Protein AF-A0A1Q9E994-F1 (afdb_monomer_lite)

pLDDT: mean 93.02, std 10.41, range [38.91, 98.31]

Foldseek 3Di:
DVVVVVVVVVVVVVVVVVVVVVVVVVVVVVVVVVVVVVVVVVVVVVVVVVVVVVVVVVVVVVVVVVVVVVVVVVVVVVVVVVVVVVVVVVCVVCCVVVVVPDPPPPPLLQDDDFQFKKAFADDDVCRVRHRFIWTFHDADPVVQWTFTATPDNGDTDTHHPVGIATWFKKAFADDPPCHVRHRFMWIFHDADPVVRWTFTAGPPPRDTDTGAQLGIGTDFQDWKAFAPDPPCVRHRFIWGFHDADPVVQWTFIQTSVRDTDTGHSNGIGD

Radius of gyration: 50.15 Å; chains: 1; bounding box: 108×48×150 Å

Organism: Symbiodinium microadriaticum (NCBI:txid2951)

Sequence (270 aa):
MLLLLLLLLLLLLLLLLLLVLLLVVVMLVVVMLVVVVVVVVVLVLVLVLVLVLVLVVLVVLVVLVVLVVLVLVLVLVLVVVVVAAVVVVVVVVVGVVVGGAGVLVLVTPFTLPRGKMVTVHGLVEAVGHNGKKAQVQGYDAAKGRYDVKMRGDGPVICVRPENITQHCGMTIHGLTAQPQLNGLTADIVGFQQDTGNYAAVLRKGSAMIYISPRNCILDGGTCIRLRDLSNEDFNGKMARILEADLDAARYRVQCCDGAEISVKYENVVC

Structure (mmCIF, N/CA/C/O backbone):
data_AF-A0A1Q9E994-F1
#
_entry.id   AF-A0A1Q9E994-F1
#
loop_
_atom_site.group_PDB
_atom_site.id
_atom_site.type_symbol
_atom_site.label_atom_id
_atom_site.label_alt_id
_atom_site.label_comp_id
_atom_site.label_asym_id
_atom_site.label_entity_id
_atom_site.label_seq_id
_atom_site.pdbx_PDB_ins_code
_atom_site.Cartn_x
_atom_site.Cartn_y
_atom_site.Cartn_z
_atom_site.occupancy
_atom_site.B_iso_or_equiv
_atom_site.auth_seq_id
_atom_site.auth_comp_id
_atom_site.auth_asym_id
_atom_site.auth_atom_id
_atom_site.pdbx_PDB_model_num
ATOM 1 N N . MET A 1 1 ? 71.701 13.597 -99.423 1.00 88.38 1 MET A N 1
ATOM 2 C CA . MET A 1 1 ? 70.290 13.979 -99.169 1.00 88.38 1 MET A CA 1
ATOM 3 C C . MET A 1 1 ? 69.363 12.778 -98.980 1.00 88.38 1 MET A C 1
ATOM 5 O O . MET A 1 1 ? 68.663 12.757 -97.981 1.00 88.38 1 MET A O 1
ATOM 9 N N . LEU A 1 2 ? 69.376 11.766 -99.857 1.00 93.75 2 LEU A N 1
ATOM 10 C CA . LEU A 1 2 ? 68.454 10.616 -99.778 1.00 93.75 2 LEU A CA 1
ATOM 11 C C . LEU A 1 2 ? 68.557 9.803 -98.465 1.00 93.75 2 LEU A C 1
ATOM 13 O O . LEU A 1 2 ? 67.541 9.458 -97.876 1.00 93.75 2 LEU A O 1
ATOM 17 N N . LEU A 1 3 ? 69.778 9.582 -97.957 1.00 94.56 3 LEU A N 1
ATOM 18 C CA . LEU A 1 3 ? 70.023 8.900 -96.675 1.00 94.56 3 LEU A CA 1
ATOM 19 C C . LEU A 1 3 ? 69.419 9.652 -95.472 1.00 94.56 3 LEU A C 1
ATOM 21 O O . LEU A 1 3 ? 68.851 9.032 -94.581 1.00 94.56 3 LEU A O 1
ATOM 25 N N . LEU A 1 4 ? 69.515 10.988 -95.462 1.00 95.06 4 LEU A N 1
ATOM 26 C CA . LEU A 1 4 ? 68.956 11.830 -94.398 1.00 95.06 4 LEU A CA 1
ATOM 27 C C . LEU A 1 4 ? 67.422 11.764 -94.395 1.00 95.06 4 LEU A C 1
ATOM 29 O O . LEU A 1 4 ? 66.817 11.667 -93.333 1.00 95.06 4 LEU A O 1
ATOM 33 N N . LEU A 1 5 ? 66.803 11.773 -95.582 1.00 95.50 5 LEU A N 1
ATOM 34 C CA . LEU A 1 5 ? 65.354 11.624 -95.733 1.00 95.50 5 LEU A CA 1
ATOM 35 C C . LEU A 1 5 ? 64.878 10.247 -95.246 1.00 95.50 5 LEU A C 1
ATOM 37 O O . LEU A 1 5 ? 63.884 10.167 -94.530 1.00 95.50 5 LEU A O 1
ATOM 41 N N . LEU A 1 6 ? 65.605 9.177 -95.589 1.00 95.88 6 LEU A N 1
ATOM 42 C CA . LEU A 1 6 ? 65.312 7.820 -95.120 1.00 95.88 6 LEU A CA 1
ATOM 43 C C . LEU A 1 6 ? 65.425 7.709 -93.591 1.00 95.88 6 LEU A C 1
ATOM 45 O O . LEU A 1 6 ? 64.549 7.129 -92.956 1.00 95.88 6 LEU A O 1
ATOM 49 N N . LEU A 1 7 ? 66.472 8.294 -92.998 1.00 96.06 7 LEU A N 1
ATOM 50 C CA . LEU A 1 7 ? 66.657 8.332 -91.545 1.00 96.06 7 LEU A CA 1
ATOM 51 C C . LEU A 1 7 ? 65.522 9.101 -90.851 1.00 96.06 7 LEU A C 1
ATOM 53 O O . LEU A 1 7 ? 64.995 8.632 -89.845 1.00 96.06 7 LEU A O 1
ATOM 57 N N . LEU A 1 8 ? 65.121 10.254 -91.398 1.00 96.06 8 LEU A N 1
ATOM 58 C CA . LEU A 1 8 ? 64.004 11.050 -90.884 1.00 96.06 8 LEU A CA 1
ATOM 59 C C . LEU A 1 8 ? 62.678 10.279 -90.965 1.00 96.06 8 LEU A C 1
ATOM 61 O O . LEU A 1 8 ? 61.905 10.295 -90.010 1.00 96.06 8 LEU A O 1
ATOM 65 N N . LEU A 1 9 ? 62.428 9.579 -92.075 1.00 96.00 9 LEU A N 1
ATOM 66 C CA . LEU A 1 9 ? 61.244 8.735 -92.250 1.00 96.00 9 LEU A CA 1
ATOM 67 C C . LEU A 1 9 ? 61.230 7.568 -91.252 1.00 96.00 9 LEU A C 1
ATOM 69 O O . LEU A 1 9 ? 60.195 7.298 -90.649 1.00 96.00 9 LEU A O 1
ATOM 73 N N . LEU A 1 10 ? 62.372 6.902 -91.046 1.00 96.44 10 LEU A N 1
ATOM 74 C CA . LEU A 1 10 ? 62.515 5.831 -90.057 1.00 96.44 10 LEU A CA 1
ATOM 75 C C . LEU A 1 10 ? 62.273 6.352 -88.633 1.00 96.44 10 LEU A C 1
ATOM 77 O O . LEU A 1 10 ? 61.564 5.710 -87.862 1.00 96.44 10 LEU A O 1
ATOM 81 N N . LEU A 1 11 ? 62.821 7.524 -88.295 1.00 96.62 11 LEU A N 1
ATOM 82 C CA . LEU A 1 11 ? 62.597 8.183 -87.008 1.00 96.62 11 LEU A CA 1
ATOM 83 C C . LEU A 1 11 ? 61.118 8.544 -86.812 1.00 96.62 11 LEU A C 1
ATOM 85 O O . LEU A 1 11 ? 60.576 8.313 -85.734 1.00 96.62 11 LEU A O 1
ATOM 89 N N . LEU A 1 12 ? 60.454 9.069 -87.847 1.00 96.62 12 LEU A N 1
ATOM 90 C CA . LEU A 1 12 ? 59.022 9.377 -87.819 1.00 96.62 12 LEU A CA 1
ATOM 91 C C . LEU A 1 12 ? 58.179 8.109 -87.630 1.00 96.62 12 LEU A C 1
ATOM 93 O O . LEU A 1 12 ? 57.253 8.111 -86.823 1.00 96.62 12 LEU A O 1
ATOM 97 N N . LEU A 1 13 ? 58.511 7.022 -88.333 1.00 96.69 13 LEU A N 1
ATOM 98 C CA . LEU A 1 13 ? 57.844 5.727 -88.185 1.00 96.69 13 LEU A CA 1
ATOM 99 C C . LEU A 1 13 ? 58.042 5.156 -86.773 1.00 96.69 13 LEU A C 1
ATOM 101 O O . LEU A 1 13 ? 57.088 4.659 -86.180 1.00 96.69 13 LEU A O 1
ATOM 105 N N . LEU A 1 14 ? 59.253 5.259 -86.217 1.00 96.62 14 LEU A N 1
ATOM 106 C CA . LEU A 1 14 ? 59.556 4.844 -84.847 1.00 96.62 14 LEU A CA 1
ATOM 107 C C . LEU A 1 14 ? 58.776 5.679 -83.823 1.00 96.62 14 LEU A C 1
ATOM 109 O O . LEU A 1 14 ? 58.219 5.121 -82.881 1.00 96.62 14 LEU A O 1
ATOM 113 N N . LEU A 1 15 ? 58.703 7.000 -84.015 1.00 96.81 15 LEU A N 1
ATOM 114 C CA . LEU A 1 15 ? 57.919 7.899 -83.168 1.00 96.81 15 LEU A CA 1
ATOM 115 C C . LEU A 1 15 ? 56.425 7.558 -83.235 1.00 96.81 15 LEU A C 1
ATOM 117 O O . LEU A 1 15 ? 55.764 7.506 -82.200 1.00 96.81 15 LEU A O 1
ATOM 121 N N . LEU A 1 16 ? 55.902 7.284 -84.434 1.00 96.75 16 LEU A N 1
ATOM 122 C CA . LEU A 1 16 ? 54.519 6.853 -84.633 1.00 96.75 16 LEU A CA 1
ATOM 123 C C . LEU A 1 16 ? 54.254 5.510 -83.940 1.00 96.75 16 LEU A C 1
ATOM 125 O O . LEU A 1 16 ? 53.250 5.371 -83.248 1.00 96.75 16 LEU A O 1
ATOM 129 N N . LEU A 1 17 ? 55.163 4.540 -84.077 1.00 96.69 17 LEU A N 1
ATOM 130 C CA . LEU A 1 17 ? 55.075 3.245 -83.401 1.00 96.69 17 LEU A CA 1
ATOM 131 C C . LEU A 1 17 ? 55.076 3.409 -81.876 1.00 96.69 17 LEU A C 1
ATOM 133 O O . LEU A 1 17 ? 54.251 2.801 -81.197 1.00 96.69 17 LEU A O 1
ATOM 137 N N . LEU A 1 18 ? 55.966 4.249 -81.342 1.00 96.88 18 LEU A N 1
ATOM 138 C CA . LEU A 1 18 ? 56.034 4.559 -79.914 1.00 96.88 18 LEU A CA 1
ATOM 139 C C . LEU A 1 18 ? 54.743 5.227 -79.427 1.00 96.88 18 LEU A C 1
ATOM 141 O O . LEU A 1 18 ? 54.245 4.876 -78.361 1.00 96.88 18 LEU A O 1
ATOM 145 N N . LEU A 1 19 ? 54.182 6.153 -80.209 1.00 96.81 19 LEU A N 1
ATOM 146 C CA . LEU A 1 19 ? 52.912 6.808 -79.900 1.00 96.81 19 LEU A CA 1
ATOM 147 C C . LEU A 1 19 ? 51.757 5.799 -79.871 1.00 96.81 19 LEU A C 1
ATOM 149 O O . LEU A 1 19 ? 50.962 5.810 -78.935 1.00 96.81 19 LEU A O 1
ATOM 153 N N . VAL A 1 20 ? 51.679 4.903 -80.858 1.00 97.50 20 VAL A N 1
ATOM 154 C CA . VAL A 1 20 ? 50.673 3.830 -80.887 1.00 97.50 20 VAL A CA 1
ATOM 155 C C . VAL A 1 20 ? 50.841 2.902 -79.683 1.00 97.50 20 VAL A C 1
ATOM 157 O O . VAL A 1 20 ? 49.857 2.599 -79.013 1.00 97.50 20 VAL A O 1
ATOM 160 N N . LEU A 1 21 ? 52.072 2.500 -79.357 1.00 97.06 21 LEU A N 1
ATOM 161 C CA . LEU A 1 21 ? 52.359 1.671 -78.184 1.00 97.06 21 LEU A CA 1
ATOM 162 C C . LEU A 1 21 ? 51.934 2.372 -76.887 1.00 97.06 21 LEU A C 1
ATOM 164 O O . LEU A 1 21 ? 51.282 1.757 -76.046 1.00 97.06 21 LEU A O 1
ATOM 168 N N . LEU A 1 22 ? 52.250 3.662 -76.744 1.00 96.88 22 LEU A N 1
ATOM 169 C CA . LEU A 1 22 ? 51.837 4.476 -75.604 1.00 96.88 22 LEU A CA 1
ATOM 170 C C . LEU A 1 22 ? 50.310 4.527 -75.482 1.00 96.88 22 LEU A C 1
ATOM 172 O O . LEU A 1 22 ? 49.784 4.312 -74.394 1.00 96.88 22 LEU A O 1
ATOM 176 N N . LEU A 1 23 ? 49.593 4.761 -76.586 1.00 96.69 23 LEU A N 1
ATOM 177 C CA . LEU A 1 23 ? 48.127 4.770 -76.601 1.00 96.69 23 LEU A CA 1
ATOM 178 C C . LEU A 1 23 ? 47.545 3.413 -76.190 1.00 96.69 23 LEU A C 1
ATOM 180 O O . LEU A 1 23 ? 46.608 3.374 -75.395 1.00 96.69 23 LEU A O 1
ATOM 184 N N . VAL A 1 24 ? 48.115 2.305 -76.673 1.00 97.56 24 VAL A N 1
ATOM 185 C CA . VAL A 1 24 ? 47.703 0.950 -76.269 1.00 97.56 24 VAL A CA 1
ATOM 186 C C . VAL A 1 24 ? 47.920 0.740 -74.771 1.00 97.56 24 VAL A C 1
ATOM 188 O O . VAL A 1 24 ? 47.017 0.257 -74.090 1.00 97.56 24 VAL A O 1
ATOM 191 N N . VAL A 1 25 ? 49.074 1.144 -74.234 1.00 97.62 25 VAL A N 1
ATOM 192 C CA . VAL A 1 25 ? 49.361 1.048 -72.794 1.00 97.62 25 VAL A CA 1
ATOM 193 C C . VAL A 1 25 ? 48.370 1.884 -71.981 1.00 97.62 25 VAL A C 1
ATOM 195 O O . VAL A 1 25 ? 47.809 1.378 -71.012 1.00 97.62 25 VAL A O 1
ATOM 198 N N . VAL A 1 26 ? 48.094 3.126 -72.388 1.00 97.56 26 VAL A N 1
ATOM 199 C CA . VAL A 1 26 ? 47.109 3.991 -71.716 1.00 97.56 26 VAL A CA 1
ATOM 200 C C . VAL A 1 26 ? 45.716 3.358 -71.741 1.00 97.56 26 VAL A C 1
ATOM 202 O O . VAL A 1 26 ? 45.065 3.289 -70.701 1.00 97.56 26 VAL A O 1
ATOM 205 N N . MET A 1 27 ? 45.276 2.835 -72.888 1.00 97.69 27 MET A N 1
ATOM 206 C CA . MET A 1 27 ? 43.988 2.145 -73.008 1.00 97.69 27 MET A CA 1
ATOM 207 C C . MET A 1 27 ? 43.905 0.918 -72.094 1.00 97.69 27 MET A C 1
ATOM 209 O O . MET A 1 27 ? 42.897 0.737 -71.413 1.00 97.69 27 MET A O 1
ATOM 213 N N . LEU A 1 28 ? 44.965 0.106 -72.016 1.00 97.12 28 LEU A N 1
ATOM 214 C CA . LEU A 1 28 ? 45.025 -1.043 -71.108 1.00 97.12 28 LEU A CA 1
ATOM 215 C C . LEU A 1 28 ? 44.938 -0.617 -69.638 1.00 97.12 28 LEU A C 1
ATOM 217 O O . LEU A 1 28 ? 44.195 -1.228 -68.872 1.00 97.12 28 LEU A O 1
ATOM 221 N N . VAL A 1 29 ? 45.645 0.446 -69.245 1.00 97.62 29 VAL A N 1
ATOM 222 C CA . VAL A 1 29 ? 45.589 0.989 -67.877 1.00 97.62 29 VAL A CA 1
ATOM 223 C C . VAL A 1 29 ? 44.182 1.484 -67.542 1.00 97.62 29 VAL A C 1
ATOM 225 O O . VAL A 1 29 ? 43.673 1.180 -66.464 1.00 97.62 29 VAL A O 1
ATOM 228 N N . VAL A 1 30 ? 43.526 2.193 -68.465 1.00 97.81 30 VAL A N 1
ATOM 229 C CA . VAL A 1 30 ? 42.144 2.665 -68.280 1.00 97.81 30 VAL A CA 1
ATOM 230 C C . VAL A 1 30 ? 41.182 1.487 -68.128 1.00 97.81 30 VAL A C 1
ATOM 232 O O . VAL A 1 30 ? 40.375 1.484 -67.200 1.00 97.81 30 VAL A O 1
ATOM 235 N N . VAL A 1 31 ? 41.288 0.459 -68.976 1.00 97.75 31 VAL A N 1
ATOM 236 C CA . VAL A 1 31 ? 40.452 -0.749 -68.871 1.00 97.75 31 VAL A CA 1
ATOM 237 C C . VAL A 1 31 ? 40.675 -1.453 -67.531 1.00 97.75 31 VAL A C 1
ATOM 239 O O . VAL A 1 31 ? 39.704 -1.775 -66.849 1.00 97.75 31 VAL A O 1
ATOM 242 N N . MET A 1 32 ? 41.929 -1.637 -67.108 1.00 97.69 32 MET A N 1
ATOM 243 C CA . MET A 1 32 ? 42.255 -2.236 -65.809 1.00 97.69 32 MET A CA 1
ATOM 244 C C . MET A 1 32 ? 41.682 -1.424 -64.643 1.00 97.69 32 MET A C 1
ATOM 246 O O . MET A 1 32 ? 41.114 -2.006 -63.720 1.00 97.69 32 MET A O 1
ATOM 250 N N . LEU A 1 33 ? 41.768 -0.091 -64.695 1.00 97.00 33 LEU A N 1
ATOM 251 C CA . LEU A 1 33 ? 41.190 0.788 -63.678 1.00 97.00 33 LEU A CA 1
ATOM 252 C C . LEU A 1 33 ? 39.666 0.632 -63.607 1.00 97.00 33 LEU A C 1
ATOM 254 O O . LEU A 1 33 ? 39.121 0.483 -62.515 1.00 97.00 33 LEU A O 1
ATOM 258 N N . VAL A 1 34 ? 38.983 0.617 -64.755 1.00 97.62 34 VAL A N 1
ATOM 259 C CA . VAL A 1 34 ? 37.527 0.411 -64.822 1.00 97.62 34 VAL A CA 1
ATOM 260 C C . VAL A 1 34 ? 37.147 -0.945 -64.232 1.00 97.62 34 VAL A C 1
ATOM 262 O O . VAL A 1 34 ? 36.232 -1.008 -63.414 1.00 97.62 34 VAL A O 1
ATOM 265 N N . VAL A 1 35 ? 37.868 -2.015 -64.577 1.00 97.75 35 VAL A N 1
ATOM 266 C CA . VAL A 1 35 ? 37.628 -3.354 -64.014 1.00 97.75 35 VAL A CA 1
ATOM 267 C C . VAL A 1 35 ? 37.796 -3.344 -62.494 1.00 97.75 35 VAL A C 1
ATOM 269 O O . VAL A 1 35 ? 36.919 -3.842 -61.791 1.00 97.75 35 VAL A O 1
ATOM 272 N N . VAL A 1 36 ? 38.866 -2.738 -61.970 1.00 97.88 36 VAL A N 1
ATOM 273 C CA . VAL A 1 36 ? 39.087 -2.626 -60.518 1.00 97.88 36 VAL A CA 1
ATOM 274 C C . VAL A 1 36 ? 37.949 -1.859 -59.845 1.00 97.88 36 VAL A C 1
ATOM 276 O O . VAL A 1 36 ? 37.416 -2.330 -58.842 1.00 97.88 36 VAL A O 1
ATOM 279 N N . VAL A 1 37 ? 37.528 -0.720 -60.403 1.00 97.75 37 VAL A N 1
ATOM 280 C CA . VAL A 1 37 ? 36.412 0.069 -59.858 1.00 97.75 37 VAL A CA 1
ATOM 281 C C . VAL A 1 37 ? 35.120 -0.747 -59.849 1.00 97.75 37 VAL A C 1
ATOM 283 O O . VAL A 1 37 ? 34.438 -0.783 -58.827 1.00 97.75 37 VAL A O 1
ATOM 286 N N . VAL A 1 38 ? 34.801 -1.452 -60.938 1.00 97.75 38 VAL A N 1
ATOM 287 C CA . VAL A 1 38 ? 33.607 -2.309 -61.015 1.00 97.75 38 VAL A CA 1
ATOM 288 C C . VAL A 1 38 ? 33.663 -3.418 -59.964 1.00 97.75 38 VAL A C 1
ATOM 290 O O . VAL A 1 38 ? 32.681 -3.624 -59.254 1.00 97.75 38 VAL A O 1
ATOM 293 N N . VAL A 1 39 ? 34.805 -4.091 -59.804 1.00 97.75 39 VAL A N 1
ATOM 294 C CA . VAL A 1 39 ? 34.982 -5.139 -58.785 1.00 97.75 39 VAL A CA 1
ATOM 295 C C . VAL A 1 39 ? 34.793 -4.576 -57.377 1.00 97.75 39 VAL A C 1
ATOM 297 O O . VAL A 1 39 ? 34.072 -5.174 -56.579 1.00 97.75 39 VAL A O 1
ATOM 300 N N . VAL A 1 40 ? 35.378 -3.415 -57.070 1.00 97.81 40 VAL A N 1
ATOM 301 C CA . VAL A 1 40 ? 35.210 -2.756 -55.764 1.00 97.81 40 VAL A CA 1
ATOM 302 C C . VAL A 1 40 ? 33.745 -2.394 -55.520 1.00 97.81 40 VAL A C 1
ATOM 304 O O . VAL A 1 40 ? 33.225 -2.680 -54.444 1.00 97.81 40 VAL A O 1
ATOM 307 N N . VAL A 1 41 ? 33.053 -1.823 -56.510 1.00 97.75 41 VAL A N 1
ATOM 308 C CA . VAL A 1 41 ? 31.626 -1.479 -56.394 1.00 97.75 41 VAL A CA 1
ATOM 309 C C . VAL A 1 41 ? 30.782 -2.728 -56.141 1.00 97.75 41 VAL A C 1
ATOM 311 O O . VAL A 1 41 ? 29.951 -2.723 -55.236 1.00 97.75 41 VAL A O 1
ATOM 314 N N . VAL A 1 42 ? 31.018 -3.816 -56.880 1.00 97.81 42 VAL A N 1
ATOM 315 C CA . VAL A 1 42 ? 30.310 -5.089 -56.676 1.00 97.81 42 VAL A CA 1
ATOM 316 C C . VAL A 1 42 ? 30.574 -5.647 -55.277 1.00 97.81 42 VAL A C 1
ATOM 318 O O . VAL A 1 42 ? 29.628 -6.043 -54.600 1.00 97.81 42 VAL A O 1
ATOM 321 N N . LEU A 1 43 ? 31.823 -5.630 -54.802 1.00 97.19 43 LEU A N 1
ATOM 322 C CA . LEU A 1 43 ? 32.167 -6.081 -53.449 1.00 97.19 43 LEU A CA 1
ATOM 323 C C . LEU A 1 43 ? 31.465 -5.252 -52.369 1.00 97.19 43 LEU A C 1
ATOM 325 O O . LEU A 1 43 ? 30.924 -5.823 -51.422 1.00 97.19 43 LEU A O 1
ATOM 329 N N . VAL A 1 44 ? 31.427 -3.926 -52.521 1.00 97.88 44 VAL A N 1
ATOM 330 C CA . VAL A 1 44 ? 30.715 -3.035 -51.594 1.00 97.88 44 VAL A CA 1
ATOM 331 C C . VAL A 1 44 ? 29.216 -3.333 -51.605 1.00 97.88 44 VAL A C 1
ATOM 333 O O . VAL A 1 44 ? 28.618 -3.448 -50.539 1.00 97.88 44 VAL A O 1
ATOM 336 N N . LEU A 1 45 ? 28.608 -3.522 -52.779 1.00 97.25 45 LEU A N 1
ATOM 337 C CA . LEU A 1 45 ? 27.189 -3.874 -52.890 1.00 97.25 45 LEU A CA 1
ATOM 338 C C . LEU A 1 45 ? 26.875 -5.219 -52.225 1.00 97.25 45 LEU A C 1
ATOM 340 O O . LEU A 1 45 ? 25.896 -5.317 -51.487 1.00 97.25 45 LEU A O 1
ATOM 344 N N . VAL A 1 46 ? 27.715 -6.236 -52.436 1.00 97.94 46 VAL A N 1
ATOM 345 C CA . VAL A 1 46 ? 27.570 -7.547 -51.783 1.00 97.94 46 VAL A CA 1
ATOM 346 C C . VAL A 1 46 ? 27.712 -7.412 -50.268 1.00 97.94 46 VAL A C 1
ATOM 348 O O . VAL A 1 46 ? 26.896 -7.964 -49.533 1.00 97.94 46 VAL A O 1
ATOM 351 N N . LEU A 1 47 ? 28.692 -6.644 -49.785 1.00 97.12 47 LEU A N 1
ATOM 352 C CA . LEU A 1 47 ? 28.885 -6.407 -48.354 1.00 97.12 47 LEU A CA 1
ATOM 353 C C . LEU A 1 47 ? 27.668 -5.714 -47.727 1.00 97.12 47 LEU A C 1
ATOM 355 O O . LEU A 1 47 ? 27.192 -6.146 -46.679 1.00 97.12 47 LEU A O 1
ATOM 359 N N . VAL A 1 48 ? 27.143 -4.673 -48.380 1.00 97.75 48 VAL A N 1
ATOM 360 C CA . VAL A 1 48 ? 25.935 -3.965 -47.934 1.00 97.75 48 VAL A CA 1
ATOM 361 C C . VAL A 1 48 ? 24.734 -4.910 -47.922 1.00 97.75 48 VAL A C 1
ATOM 363 O O . VAL A 1 48 ? 23.992 -4.925 -46.944 1.00 97.75 48 VAL A O 1
ATOM 366 N N . LEU A 1 49 ? 24.565 -5.743 -48.953 1.00 97.31 49 LEU A N 1
ATOM 367 C CA . LEU A 1 49 ? 23.480 -6.723 -49.014 1.00 97.31 49 LEU A CA 1
ATOM 368 C C . LEU A 1 49 ? 23.563 -7.739 -47.867 1.00 97.31 49 LEU A C 1
ATOM 370 O O . LEU A 1 49 ? 22.554 -8.007 -47.214 1.00 97.31 49 LEU A O 1
ATOM 374 N N . VAL A 1 50 ? 24.756 -8.275 -47.591 1.00 98.00 50 VAL A N 1
ATOM 375 C CA . VAL A 1 50 ? 24.980 -9.200 -46.470 1.00 98.00 50 VAL A CA 1
ATOM 376 C C . VAL A 1 50 ? 24.696 -8.508 -45.138 1.00 98.00 50 VAL A C 1
ATOM 378 O O . VAL A 1 50 ? 24.017 -9.085 -44.293 1.00 98.00 50 VAL A O 1
ATOM 381 N N . LEU A 1 51 ? 25.149 -7.265 -44.954 1.00 96.75 51 LEU A N 1
ATOM 382 C CA . LEU A 1 51 ? 24.887 -6.497 -43.736 1.00 96.75 51 LEU A CA 1
ATOM 383 C C . LEU A 1 51 ? 23.383 -6.273 -43.517 1.00 96.75 51 LEU A C 1
ATOM 385 O O . LEU A 1 51 ? 22.888 -6.475 -42.408 1.00 96.75 51 LEU A O 1
ATOM 389 N N . VAL A 1 52 ? 22.652 -5.903 -44.572 1.00 97.75 52 VAL A N 1
ATOM 390 C CA . VAL A 1 52 ? 21.191 -5.740 -44.528 1.00 97.75 52 VAL A CA 1
ATOM 391 C C . VAL A 1 52 ? 20.514 -7.065 -44.184 1.00 97.75 52 VAL A C 1
ATOM 393 O O . VAL A 1 52 ? 19.640 -7.089 -43.320 1.00 97.75 52 VAL A O 1
ATOM 396 N N . LEU A 1 53 ? 20.936 -8.176 -44.793 1.00 97.31 53 LEU A N 1
ATOM 397 C CA . LEU A 1 53 ? 20.389 -9.499 -44.494 1.00 97.31 53 LEU A CA 1
ATOM 398 C C . LEU A 1 53 ? 20.613 -9.885 -43.024 1.00 97.31 53 LEU A C 1
ATOM 400 O O . LEU A 1 53 ? 19.676 -10.322 -42.357 1.00 97.31 53 LEU A O 1
ATOM 404 N N . VAL A 1 54 ? 21.826 -9.681 -42.503 1.00 97.81 54 VAL A N 1
ATOM 405 C CA . VAL A 1 54 ? 22.161 -9.938 -41.093 1.00 97.81 54 VAL A CA 1
ATOM 406 C C . VAL A 1 54 ? 21.299 -9.082 -40.165 1.00 97.81 54 VAL A C 1
ATOM 408 O O . VAL A 1 54 ? 20.763 -9.597 -39.184 1.00 97.81 54 VAL A O 1
ATOM 411 N N . LEU A 1 55 ? 21.111 -7.800 -40.490 1.00 97.38 55 LEU A N 1
ATOM 412 C CA . LEU A 1 55 ? 20.262 -6.901 -39.710 1.00 97.38 55 LEU A CA 1
ATOM 413 C C . LEU A 1 55 ? 18.802 -7.372 -39.697 1.00 97.38 55 LEU A C 1
ATOM 415 O O . LEU A 1 55 ? 18.186 -7.410 -38.634 1.00 97.38 55 LEU A O 1
ATOM 419 N N . VAL A 1 56 ? 18.259 -7.778 -40.847 1.00 97.81 56 VAL A N 1
ATOM 420 C CA . VAL A 1 56 ? 16.891 -8.313 -40.947 1.00 97.81 56 VAL A CA 1
ATOM 421 C C . VAL A 1 56 ? 16.739 -9.576 -40.098 1.00 97.81 56 VAL A C 1
ATOM 423 O O . VAL A 1 56 ? 15.788 -9.675 -39.324 1.00 97.81 56 VAL A O 1
ATOM 426 N N . VAL A 1 57 ? 17.689 -10.513 -40.179 1.00 97.75 57 VAL A N 1
ATOM 427 C CA . VAL A 1 57 ? 17.676 -11.739 -39.362 1.00 97.75 57 VAL A CA 1
ATOM 428 C C . VAL A 1 57 ? 17.725 -11.410 -37.868 1.00 97.75 57 VAL A C 1
ATOM 430 O O . VAL A 1 57 ? 16.963 -11.988 -37.092 1.00 97.75 57 VAL A O 1
ATOM 433 N N . LEU A 1 58 ? 18.565 -10.455 -37.458 1.00 97.25 58 LEU A N 1
ATOM 434 C CA . LEU A 1 58 ? 18.658 -10.019 -36.065 1.00 97.25 58 LEU A CA 1
ATOM 435 C C . LEU A 1 58 ? 17.338 -9.410 -35.571 1.00 97.25 58 LEU A C 1
ATOM 437 O O . LEU A 1 58 ? 16.875 -9.754 -34.486 1.00 97.25 58 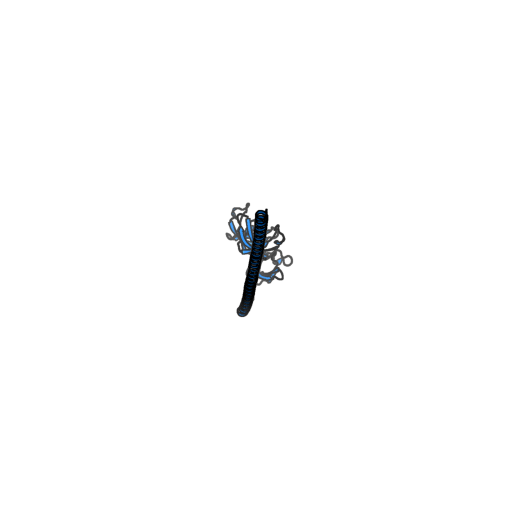LEU A O 1
ATOM 441 N N . VAL A 1 59 ? 16.709 -8.544 -36.371 1.00 97.56 59 VAL A N 1
ATOM 442 C CA . VAL A 1 59 ? 15.411 -7.939 -36.034 1.00 97.56 59 VAL A CA 1
ATOM 443 C C . VAL A 1 59 ? 14.336 -9.016 -35.881 1.00 97.56 59 VAL A C 1
ATOM 445 O O . VAL A 1 59 ? 13.604 -9.005 -34.893 1.00 97.56 59 VAL A O 1
ATOM 448 N N . VAL A 1 60 ? 14.273 -9.984 -36.801 1.00 97.50 60 VAL A N 1
ATOM 449 C CA . VAL A 1 60 ? 13.328 -11.111 -36.716 1.00 97.50 60 VAL A CA 1
ATOM 450 C C . VAL A 1 60 ? 13.559 -11.934 -35.445 1.00 97.50 60 VAL A C 1
ATOM 452 O O . VAL A 1 60 ? 12.594 -12.265 -34.754 1.00 97.50 60 VAL A O 1
ATOM 455 N N . LEU A 1 61 ? 14.817 -12.217 -35.093 1.00 97.38 61 LEU A N 1
ATOM 456 C CA . LEU A 1 61 ? 15.165 -12.935 -33.863 1.00 97.38 61 LEU A CA 1
ATOM 457 C C . LEU A 1 61 ? 14.690 -12.174 -32.616 1.00 97.38 61 LEU A C 1
ATOM 459 O O . LEU A 1 61 ? 14.068 -12.765 -31.735 1.00 97.38 61 LEU A O 1
ATOM 463 N N . VAL A 1 62 ? 14.945 -10.864 -32.548 1.00 97.62 62 VAL A N 1
ATOM 464 C CA . VAL A 1 62 ? 14.518 -10.021 -31.421 1.00 97.62 62 VAL A CA 1
ATOM 465 C C . VAL A 1 62 ? 12.994 -10.014 -31.295 1.00 97.62 62 VAL A C 1
ATOM 467 O O . VAL A 1 62 ? 12.477 -10.214 -30.197 1.00 97.62 62 VAL A O 1
ATOM 470 N N . VAL A 1 63 ? 12.268 -9.854 -32.405 1.00 97.31 63 VAL A N 1
ATOM 471 C CA . VAL A 1 63 ? 10.795 -9.898 -32.413 1.00 97.31 63 VAL A CA 1
ATOM 472 C C . VAL A 1 63 ? 10.281 -11.250 -31.912 1.00 97.31 63 VAL A C 1
ATOM 474 O O . VAL A 1 63 ? 9.357 -11.285 -31.098 1.00 97.31 63 VAL A O 1
ATOM 477 N N . LEU A 1 64 ? 10.900 -12.356 -32.334 1.00 97.06 64 LEU A N 1
ATOM 478 C CA . LEU A 1 64 ? 10.532 -13.697 -31.879 1.00 97.06 64 LEU A CA 1
ATOM 479 C C . LEU A 1 64 ? 10.746 -13.860 -30.367 1.00 97.06 64 LEU A C 1
ATOM 481 O O . LEU A 1 64 ? 9.861 -14.360 -29.675 1.00 97.06 64 LEU A O 1
ATOM 485 N N . VAL A 1 65 ? 11.887 -13.403 -29.840 1.00 97.62 65 VAL A N 1
ATOM 486 C CA . VAL A 1 65 ? 12.183 -13.449 -28.398 1.00 97.62 65 VAL A CA 1
ATOM 487 C C . VAL A 1 65 ? 11.161 -12.629 -27.608 1.00 97.62 65 VAL A C 1
ATOM 489 O O . VAL A 1 65 ? 10.621 -13.122 -26.618 1.00 97.62 65 VAL A O 1
ATOM 492 N N . VAL A 1 66 ? 10.843 -11.412 -28.061 1.00 97.44 66 VAL A N 1
ATOM 493 C CA . VAL A 1 66 ? 9.834 -10.554 -27.418 1.00 97.44 66 VAL A CA 1
ATOM 494 C C . VAL A 1 66 ? 8.463 -11.232 -27.401 1.00 97.44 66 VAL A C 1
ATOM 496 O O . VAL A 1 66 ? 7.795 -11.226 -26.366 1.00 97.44 66 VAL A O 1
ATOM 499 N N . LEU A 1 67 ? 8.057 -11.866 -28.506 1.00 96.69 67 LEU A N 1
ATOM 500 C CA . LEU A 1 67 ? 6.788 -12.590 -28.588 1.00 96.69 67 LEU A CA 1
ATOM 501 C C . LEU A 1 67 ? 6.740 -13.765 -27.600 1.00 96.69 67 LEU A C 1
ATOM 503 O O . LEU A 1 67 ? 5.744 -13.931 -26.898 1.00 96.69 67 LEU A O 1
ATOM 507 N N . VAL A 1 68 ? 7.818 -14.549 -27.503 1.00 97.94 68 VAL A N 1
ATOM 508 C CA . VAL A 1 68 ? 7.916 -15.667 -26.548 1.00 97.94 68 VAL A CA 1
ATOM 509 C C . VAL A 1 68 ? 7.806 -15.168 -25.106 1.00 97.94 68 VAL A C 1
ATOM 511 O O . VAL A 1 68 ? 7.039 -15.730 -24.323 1.00 97.94 68 VAL A O 1
ATOM 514 N N . VAL A 1 69 ? 8.515 -14.091 -24.755 1.00 97.75 69 VAL A N 1
ATOM 515 C CA . VAL A 1 69 ? 8.439 -13.488 -23.414 1.00 97.75 69 VAL A CA 1
ATOM 516 C C . VAL A 1 69 ? 7.020 -13.003 -23.111 1.00 97.75 69 VAL A C 1
ATOM 518 O O . VAL A 1 69 ? 6.505 -13.275 -22.028 1.00 97.75 69 VAL A O 1
ATOM 521 N N . LEU A 1 70 ? 6.357 -12.344 -24.065 1.00 97.00 70 LEU A N 1
ATOM 522 C CA . LEU A 1 70 ? 4.982 -11.872 -23.898 1.00 97.00 70 LEU A CA 1
ATOM 523 C C . LEU A 1 70 ? 4.010 -13.030 -23.625 1.00 97.00 70 LEU A C 1
ATOM 525 O O . LEU A 1 70 ? 3.186 -12.940 -22.713 1.00 97.00 70 LEU A O 1
ATOM 529 N N . VAL A 1 71 ? 4.130 -14.130 -24.375 1.00 97.94 71 VAL A N 1
ATOM 530 C CA . VAL A 1 71 ? 3.313 -15.336 -24.170 1.00 97.94 71 VAL A CA 1
ATOM 531 C C . VAL A 1 71 ? 3.566 -15.938 -22.786 1.00 97.94 71 VAL A C 1
ATOM 533 O O . VAL A 1 71 ? 2.610 -16.272 -22.089 1.00 97.94 71 VAL A O 1
ATOM 536 N N . LEU A 1 72 ? 4.825 -16.028 -22.345 1.00 97.44 72 LEU A N 1
ATOM 537 C CA . LEU A 1 72 ? 5.164 -16.535 -21.010 1.00 97.44 72 LEU A CA 1
ATOM 538 C C . LEU A 1 72 ? 4.567 -15.674 -19.890 1.00 97.44 72 LEU A C 1
ATOM 540 O O . LEU A 1 72 ? 4.005 -16.216 -18.938 1.00 97.44 72 LEU A O 1
ATOM 544 N N . VAL A 1 73 ? 4.638 -14.346 -20.014 1.00 97.81 73 VAL A N 1
ATOM 545 C CA . VAL A 1 73 ? 4.030 -13.417 -19.048 1.00 97.81 73 VAL A CA 1
ATOM 546 C C . VAL A 1 73 ? 2.512 -13.593 -19.010 1.00 97.81 73 VAL A C 1
ATOM 548 O O . VAL A 1 73 ? 1.937 -13.672 -17.926 1.00 97.81 73 VAL A O 1
ATOM 551 N N . LEU A 1 74 ? 1.859 -13.715 -20.169 1.00 97.25 74 LEU A N 1
ATOM 552 C CA . LEU A 1 74 ? 0.414 -13.933 -20.243 1.00 97.25 74 LEU A CA 1
ATOM 553 C C . LEU A 1 74 ? -0.003 -15.246 -19.562 1.00 97.25 74 LEU A C 1
ATOM 555 O O . LEU A 1 74 ? -0.959 -15.259 -18.786 1.00 97.25 74 LEU A O 1
ATOM 559 N N . VAL A 1 75 ? 0.733 -16.334 -19.811 1.00 98.06 75 VAL A N 1
ATOM 560 C CA . VAL A 1 75 ? 0.499 -17.634 -19.162 1.00 98.06 75 VAL A CA 1
ATOM 561 C C . VAL A 1 75 ? 0.683 -17.525 -17.649 1.00 98.06 75 VAL A C 1
ATOM 563 O O . VAL A 1 75 ? -0.157 -18.021 -16.900 1.00 98.06 75 VAL A O 1
ATOM 566 N N . LEU A 1 76 ? 1.730 -16.839 -17.184 1.00 97.62 76 LEU A N 1
ATOM 567 C CA . LEU A 1 76 ? 1.970 -16.630 -15.755 1.00 97.62 76 LEU A CA 1
ATOM 568 C C . LEU A 1 76 ? 0.813 -15.872 -15.090 1.00 97.62 76 LEU A C 1
ATOM 570 O O . LEU A 1 76 ? 0.320 -16.301 -14.048 1.00 97.62 76 LEU A O 1
ATOM 574 N N . VAL A 1 77 ? 0.351 -14.778 -15.703 1.00 97.62 77 VAL A N 1
ATOM 575 C CA . VAL A 1 77 ? -0.793 -13.998 -15.204 1.00 97.62 77 VAL A CA 1
ATOM 576 C C . VAL A 1 77 ? -2.048 -14.867 -15.135 1.00 97.62 77 VAL A C 1
ATOM 578 O O . VAL A 1 77 ? -2.734 -14.863 -14.113 1.00 97.62 77 VAL A O 1
ATOM 581 N N . LEU A 1 78 ? -2.321 -15.659 -16.176 1.00 97.50 78 LEU A N 1
ATOM 582 C CA . LEU A 1 78 ? -3.460 -16.575 -16.196 1.00 97.50 78 LEU A CA 1
ATOM 583 C C . LEU A 1 78 ? -3.387 -17.593 -15.048 1.00 97.50 78 LEU A C 1
ATOM 585 O O . LEU A 1 78 ? -4.379 -17.795 -14.350 1.00 97.50 78 LEU A O 1
ATOM 589 N N . VAL A 1 79 ? -2.216 -18.193 -14.810 1.00 97.94 79 VAL A N 1
ATOM 590 C CA . VAL A 1 79 ? -2.003 -19.140 -13.703 1.00 97.94 79 VAL A CA 1
ATOM 591 C C . VAL A 1 79 ? -2.267 -18.474 -12.354 1.00 97.94 79 VAL A C 1
ATOM 593 O O . VAL A 1 79 ? -2.987 -19.040 -11.535 1.00 97.94 79 VAL A O 1
ATOM 596 N N . VAL A 1 80 ? -1.751 -17.262 -12.126 1.00 97.56 80 VAL A N 1
ATOM 597 C CA . VAL A 1 80 ? -1.977 -16.520 -10.874 1.00 97.56 80 VAL A CA 1
ATOM 598 C C . VAL A 1 80 ? -3.466 -16.242 -10.654 1.00 97.56 80 VAL A C 1
ATOM 600 O O . VAL A 1 80 ? -3.967 -16.458 -9.551 1.00 97.56 80 VAL A O 1
ATOM 603 N N . VAL A 1 81 ? -4.190 -15.823 -11.696 1.00 97.56 81 VAL A N 1
ATOM 604 C CA . VAL A 1 81 ? -5.639 -15.569 -11.620 1.00 97.56 81 VAL A CA 1
ATOM 605 C C . VAL A 1 81 ? -6.410 -16.849 -11.299 1.00 97.56 81 VAL A C 1
ATOM 607 O O . VAL A 1 81 ? -7.278 -16.835 -10.426 1.00 97.56 81 VAL A O 1
ATOM 610 N N . VAL A 1 82 ? -6.078 -17.966 -11.953 1.00 97.81 82 VAL A N 1
ATOM 611 C CA . VAL A 1 82 ? -6.717 -19.265 -11.694 1.00 97.81 82 VAL A CA 1
ATOM 612 C C . VAL A 1 82 ? -6.445 -19.729 -10.263 1.00 97.81 82 VAL A C 1
ATOM 614 O O . VAL A 1 82 ? -7.378 -20.123 -9.567 1.00 97.81 82 VAL A O 1
ATOM 617 N N . VAL A 1 83 ? -5.200 -19.637 -9.788 1.00 97.56 83 VAL A N 1
ATOM 618 C CA . VAL A 1 83 ? -4.841 -20.002 -8.408 1.00 97.56 83 VAL A CA 1
ATOM 619 C C . VAL A 1 83 ? -5.587 -19.127 -7.403 1.00 97.56 83 VAL A C 1
ATOM 621 O O . VAL A 1 83 ? -6.169 -19.656 -6.459 1.00 97.56 83 VAL A O 1
ATOM 624 N N . ALA A 1 84 ? -5.638 -17.811 -7.619 1.00 95.31 84 ALA A N 1
ATOM 625 C CA . ALA A 1 84 ? -6.386 -16.900 -6.758 1.00 95.31 84 ALA A CA 1
ATOM 626 C C . ALA A 1 84 ? -7.881 -17.258 -6.714 1.00 95.31 84 ALA A C 1
ATOM 628 O O . ALA A 1 84 ? -8.463 -17.330 -5.631 1.00 95.31 84 ALA A O 1
ATOM 629 N N . ALA A 1 85 ? -8.491 -17.555 -7.866 1.00 96.00 85 ALA A N 1
ATOM 630 C CA . ALA A 1 85 ? -9.883 -17.988 -7.940 1.00 96.00 85 ALA A CA 1
ATOM 631 C C . ALA A 1 85 ? -10.119 -19.300 -7.171 1.00 96.00 85 ALA A C 1
ATOM 633 O O . ALA A 1 85 ? -11.074 -19.396 -6.400 1.00 96.00 85 ALA A O 1
ATOM 634 N N . VAL A 1 86 ? -9.225 -20.285 -7.315 1.00 97.00 86 VAL A N 1
ATOM 635 C CA . VAL A 1 86 ? -9.293 -21.552 -6.568 1.00 97.00 86 VAL A CA 1
ATOM 636 C C . VAL A 1 86 ? -9.186 -21.307 -5.062 1.00 97.00 86 VAL A C 1
ATOM 638 O O . VAL A 1 86 ? -9.984 -21.858 -4.308 1.00 97.00 86 VAL A O 1
ATOM 641 N N . VAL A 1 87 ? -8.264 -20.452 -4.612 1.00 96.00 87 VAL A N 1
ATOM 642 C CA . VAL A 1 87 ? -8.117 -20.107 -3.187 1.00 96.00 87 VAL A CA 1
ATOM 643 C C . VAL A 1 87 ? -9.398 -19.481 -2.641 1.00 96.00 87 VAL A C 1
ATOM 645 O O . VAL A 1 87 ? -9.862 -19.889 -1.578 1.00 96.00 87 VAL A O 1
ATOM 648 N N . VAL A 1 88 ? -10.012 -18.545 -3.371 1.00 94.62 88 VAL A N 1
ATOM 649 C CA . VAL A 1 88 ? -11.286 -17.932 -2.963 1.00 94.62 88 VAL A CA 1
ATOM 650 C C . VAL A 1 88 ? -12.381 -18.990 -2.833 1.00 94.62 88 VAL A C 1
ATOM 652 O O . VAL A 1 88 ? -13.066 -19.030 -1.812 1.00 94.62 88 VAL A O 1
ATOM 655 N N . VAL A 1 89 ? -12.517 -19.884 -3.817 1.00 93.94 89 VAL A N 1
ATOM 656 C CA . VAL A 1 89 ? -13.506 -20.973 -3.768 1.00 93.94 89 VAL A CA 1
ATOM 657 C C . VAL A 1 89 ? -13.257 -21.882 -2.564 1.00 93.94 89 VAL A C 1
ATOM 659 O O . VAL A 1 89 ? -14.198 -22.194 -1.839 1.00 93.94 89 VAL A O 1
ATOM 662 N N . VAL A 1 90 ? -12.005 -22.262 -2.300 1.00 92.69 90 VAL A N 1
ATOM 663 C CA . VAL A 1 90 ? -11.645 -23.096 -1.143 1.00 92.69 90 VAL A CA 1
ATOM 664 C C . VAL A 1 90 ? -11.994 -22.395 0.170 1.00 92.69 90 VAL A C 1
ATOM 666 O O . VAL A 1 90 ? -12.616 -23.012 1.030 1.00 92.69 90 VAL A O 1
ATOM 669 N N . VAL A 1 91 ? -11.665 -21.109 0.324 1.00 90.19 91 VAL A N 1
ATOM 670 C CA . VAL A 1 91 ? -11.991 -20.337 1.536 1.00 90.19 91 VAL A CA 1
ATOM 671 C C . VAL A 1 91 ? -13.503 -20.248 1.744 1.00 90.19 91 VAL A C 1
ATOM 673 O O . VAL A 1 91 ? -13.972 -20.435 2.866 1.00 90.19 91 VAL A O 1
ATOM 676 N N . VAL A 1 92 ? -14.276 -20.022 0.679 1.00 87.38 92 VAL A N 1
ATOM 677 C CA . VAL A 1 92 ? -15.745 -19.971 0.751 1.00 87.38 92 VAL A CA 1
ATOM 678 C C . VAL A 1 92 ? -16.320 -21.334 1.134 1.00 87.38 92 VAL A C 1
ATOM 680 O O . VAL A 1 92 ? -17.136 -21.412 2.049 1.00 87.38 92 VAL A O 1
ATOM 683 N N . VAL A 1 93 ? -15.877 -22.417 0.492 1.00 86.31 93 VAL A N 1
ATOM 684 C CA . VAL A 1 93 ? -16.369 -23.774 0.782 1.00 86.31 93 VAL A CA 1
ATOM 685 C C . VAL A 1 93 ? -16.012 -24.192 2.208 1.00 86.31 93 VAL A C 1
ATOM 687 O O . VAL A 1 93 ? -16.881 -24.669 2.934 1.00 86.31 93 VAL A O 1
ATOM 690 N N . VAL A 1 94 ? -14.772 -23.966 2.649 1.00 84.88 94 VAL A N 1
ATOM 691 C CA . VAL A 1 94 ? -14.346 -24.266 4.025 1.00 84.88 94 VAL A CA 1
ATOM 692 C C . VAL A 1 94 ? -15.118 -23.409 5.029 1.00 84.88 94 VAL A C 1
ATOM 694 O O . VAL A 1 94 ? -15.593 -23.938 6.032 1.00 84.88 94 VAL A O 1
ATOM 697 N N . GLY A 1 95 ? -15.316 -22.120 4.743 1.00 75.31 95 GLY A N 1
ATOM 698 C CA . GLY A 1 95 ? -16.119 -21.226 5.577 1.00 75.31 95 GLY A CA 1
ATOM 699 C C . GLY A 1 95 ? -17.568 -21.694 5.732 1.00 75.31 95 GLY A C 1
ATOM 700 O O . GLY A 1 95 ? -18.107 -21.645 6.834 1.00 75.31 95 GLY A O 1
ATOM 701 N N . VAL A 1 96 ? -18.186 -22.213 4.667 1.00 78.19 96 VAL A N 1
ATOM 702 C CA . VAL A 1 96 ? -19.557 -22.751 4.706 1.00 78.19 96 VAL A CA 1
ATOM 703 C C . VAL A 1 96 ? -19.625 -24.093 5.443 1.00 78.19 96 VAL A C 1
ATOM 705 O O . VAL A 1 96 ? -20.530 -24.296 6.248 1.00 78.19 96 VAL A O 1
ATOM 708 N N . VAL A 1 97 ? -18.672 -25.001 5.208 1.00 74.38 97 VAL A N 1
ATOM 709 C CA . VAL A 1 97 ? -18.674 -26.350 5.809 1.00 74.38 97 VAL A CA 1
ATOM 710 C C . VAL A 1 97 ? -18.340 -26.309 7.302 1.00 74.38 97 VAL A C 1
ATOM 712 O O . VAL A 1 97 ? -18.955 -27.026 8.088 1.00 74.38 97 VAL A O 1
ATOM 715 N N . VAL A 1 98 ? -17.403 -25.453 7.714 1.00 70.62 98 VAL A N 1
ATOM 716 C CA . VAL A 1 98 ? -17.042 -25.272 9.132 1.00 70.62 98 VAL A CA 1
ATOM 717 C C . VAL A 1 98 ? -18.030 -24.332 9.844 1.00 70.62 98 VAL A C 1
ATOM 719 O O . VAL A 1 98 ? -18.204 -24.419 11.056 1.00 70.62 98 VAL A O 1
ATOM 722 N N . GLY A 1 99 ? -18.729 -23.471 9.097 1.00 51.53 99 GLY A N 1
ATOM 723 C CA . GLY A 1 99 ? -19.679 -22.470 9.596 1.00 51.53 99 GLY A CA 1
ATOM 724 C C . GLY A 1 99 ? -21.122 -22.945 9.793 1.00 51.53 99 GLY A C 1
ATOM 725 O O . GLY A 1 99 ? -22.020 -22.111 9.924 1.00 51.53 99 GLY A O 1
ATOM 726 N N . GLY A 1 100 ? -21.380 -24.255 9.841 1.00 43.09 100 GLY A N 1
ATOM 727 C CA . GLY A 1 100 ? -22.668 -24.776 10.297 1.00 43.09 100 GLY A CA 1
ATOM 728 C C . GLY A 1 100 ? -22.962 -24.328 11.737 1.00 43.09 100 GLY A C 1
ATOM 729 O O . GLY A 1 100 ? -22.361 -24.834 12.676 1.00 43.09 100 GLY A O 1
ATOM 730 N N . ALA A 1 101 ? -23.912 -23.398 11.892 1.00 42.12 101 ALA A N 1
ATOM 731 C CA . ALA A 1 101 ? -24.537 -22.926 13.141 1.00 42.12 101 ALA A CA 1
ATOM 732 C C . ALA A 1 101 ? -23.822 -21.855 14.000 1.00 42.12 101 ALA A C 1
ATOM 734 O O . ALA A 1 101 ? -24.263 -21.591 15.119 1.00 42.12 101 ALA A O 1
ATOM 735 N N . GLY A 1 102 ? -22.812 -21.150 13.489 1.00 39.44 102 GLY A N 1
ATOM 736 C CA . GLY A 1 102 ? -22.198 -20.027 14.206 1.00 39.44 102 GLY A CA 1
ATOM 737 C C . GLY A 1 102 ? -22.246 -18.741 13.399 1.00 39.44 102 GLY A C 1
ATOM 738 O O . GLY A 1 102 ? -21.373 -18.513 12.570 1.00 39.44 102 GLY A O 1
ATOM 739 N N . VAL A 1 103 ? -23.232 -17.879 13.651 1.00 40.44 103 VAL A N 1
ATOM 740 C CA . VAL A 1 103 ? -23.194 -16.483 13.192 1.00 40.44 103 VAL A CA 1
ATOM 741 C C . VAL A 1 103 ? -21.919 -15.853 13.759 1.00 40.44 103 VAL A C 1
ATOM 743 O O . VAL A 1 103 ? -21.853 -15.521 14.942 1.00 40.44 103 VAL A O 1
ATOM 746 N N . LEU A 1 104 ? -20.888 -15.731 12.922 1.00 38.91 104 LEU A N 1
ATOM 747 C CA . LEU A 1 104 ? -19.693 -14.939 13.188 1.00 38.91 104 LEU A CA 1
ATOM 748 C C . LEU A 1 104 ? -20.138 -13.479 13.251 1.00 38.91 104 LEU A C 1
ATOM 750 O O . LEU A 1 104 ? -20.177 -12.764 12.253 1.00 38.91 104 LEU A O 1
ATOM 754 N N . VAL A 1 105 ? -20.532 -13.046 14.447 1.00 43.97 105 VAL A N 1
ATOM 755 C CA . VAL A 1 105 ? -20.656 -11.630 14.764 1.00 43.97 105 VAL A CA 1
ATOM 756 C C . VAL A 1 105 ? -19.245 -11.070 14.641 1.00 43.97 105 VAL A C 1
ATOM 758 O O . VAL A 1 105 ? -18.412 -11.279 15.522 1.00 43.97 105 VAL A O 1
ATOM 761 N N . LEU A 1 106 ? -18.960 -10.414 13.517 1.00 43.44 106 LEU A N 1
ATOM 762 C CA . LEU A 1 106 ? -17.802 -9.544 13.367 1.00 43.44 106 LEU A CA 1
ATOM 763 C C . LEU A 1 106 ? -17.911 -8.492 14.471 1.00 43.44 106 LEU A C 1
ATOM 765 O O . LEU A 1 106 ? -18.643 -7.512 14.348 1.00 43.44 106 LEU A O 1
ATOM 769 N N . VAL A 1 107 ? -17.241 -8.743 15.595 1.00 50.22 107 VAL A N 1
ATOM 770 C CA . VAL A 1 107 ? -17.084 -7.764 16.663 1.00 50.22 107 VAL A CA 1
ATOM 771 C C . VAL A 1 107 ? -16.278 -6.638 16.042 1.00 50.22 107 VAL A C 1
ATOM 773 O O . VAL A 1 107 ? -15.068 -6.756 15.862 1.00 50.22 107 VAL A O 1
ATOM 776 N N . THR A 1 108 ? -16.952 -5.561 15.658 1.00 62.28 108 THR A N 1
ATOM 777 C CA . THR A 1 108 ? -16.277 -4.338 15.244 1.00 62.28 108 THR A CA 1
ATOM 778 C C . THR A 1 108 ? -15.374 -3.919 16.405 1.00 62.28 108 THR A C 1
ATOM 780 O O . THR A 1 108 ? -15.885 -3.667 17.499 1.00 62.28 108 THR A O 1
ATOM 783 N N . PRO A 1 109 ? -14.041 -3.861 16.238 1.00 66.31 109 PRO A N 1
ATOM 784 C CA . PRO A 1 109 ? -13.116 -3.705 17.364 1.00 66.31 109 PRO A CA 1
ATOM 785 C C . PRO A 1 109 ? -13.233 -2.338 18.059 1.00 66.31 109 PRO A C 1
ATOM 787 O O . PRO A 1 109 ? -12.569 -2.095 19.063 1.00 66.31 109 PRO A O 1
ATOM 790 N N . PHE A 1 110 ? -14.101 -1.456 17.570 1.00 82.94 110 PHE A N 1
ATOM 791 C CA . PHE A 1 110 ? -14.314 -0.093 18.055 1.00 82.94 110 PHE A CA 1
ATOM 792 C C . PHE A 1 110 ? -15.637 0.083 18.816 1.00 82.94 110 PHE A C 1
ATOM 794 O O . PHE A 1 110 ? -15.949 1.184 19.264 1.00 82.94 110 PHE A O 1
ATOM 801 N N . THR A 1 111 ? -16.418 -0.991 18.975 1.00 90.12 111 THR A N 1
ATOM 802 C CA . THR A 1 111 ? -17.625 -1.002 19.812 1.00 90.12 111 THR A CA 1
ATOM 803 C C . THR A 1 111 ? -17.339 -1.619 21.171 1.00 90.12 111 THR A C 1
ATOM 805 O O . THR A 1 111 ? -16.524 -2.539 21.280 1.00 90.12 111 THR A O 1
ATOM 808 N N . LEU A 1 112 ? -18.048 -1.164 22.207 1.00 93.19 112 LEU A N 1
ATOM 809 C CA . LEU A 1 112 ? -17.964 -1.784 23.527 1.00 93.19 112 LEU A CA 1
ATOM 810 C C . LEU A 1 112 ? -18.353 -3.269 23.433 1.00 93.19 112 LEU A C 1
ATOM 812 O O . LEU A 1 112 ? -19.396 -3.589 22.855 1.00 93.19 112 LEU A O 1
ATOM 816 N N . PRO A 1 113 ? -17.544 -4.185 23.994 1.00 91.69 113 PRO A N 1
ATOM 817 C CA . PRO A 1 113 ? -17.832 -5.606 23.903 1.00 91.69 113 PRO A CA 1
ATOM 818 C C . PRO A 1 113 ? -19.087 -5.956 24.703 1.00 91.69 113 PRO A C 1
ATOM 820 O O . PRO A 1 113 ? -19.384 -5.352 25.741 1.00 91.69 113 PRO A O 1
ATOM 823 N N . ARG A 1 114 ? -19.804 -6.988 24.249 1.00 93.56 114 ARG A N 1
ATOM 824 C CA . ARG A 1 114 ? -20.909 -7.570 25.014 1.00 93.56 114 ARG A CA 1
ATOM 825 C C . ARG A 1 114 ? -20.422 -7.951 26.413 1.00 93.56 114 ARG A C 1
ATOM 827 O O . ARG A 1 114 ? -19.331 -8.486 26.582 1.00 93.56 114 ARG A O 1
ATOM 834 N N . GLY A 1 115 ? -21.231 -7.659 27.422 1.00 93.94 115 GLY A N 1
ATOM 835 C CA . GLY A 1 115 ? -20.896 -7.894 28.820 1.00 93.94 115 GLY A CA 1
ATOM 836 C C . GLY A 1 115 ? -20.207 -6.715 29.512 1.00 93.94 115 GLY A C 1
ATOM 837 O O . GLY A 1 115 ? -20.140 -6.712 30.744 1.00 93.94 115 GLY A O 1
ATOM 838 N N . LYS A 1 116 ? -19.741 -5.696 28.771 1.00 95.56 116 LYS A N 1
ATOM 839 C CA . LYS A 1 116 ? -19.109 -4.510 29.363 1.00 95.56 116 LYS A CA 1
ATOM 840 C C . LYS A 1 116 ? -20.110 -3.737 30.224 1.00 95.56 116 LYS A C 1
ATOM 842 O O . LYS A 1 116 ? -21.238 -3.482 29.803 1.00 95.56 116 LYS A O 1
ATOM 847 N N . MET A 1 117 ? -19.680 -3.365 31.428 1.00 97.06 117 MET A N 1
ATOM 848 C CA . MET A 1 117 ? -20.465 -2.535 32.340 1.00 97.06 117 MET A CA 1
ATOM 849 C C . MET A 1 117 ? -20.377 -1.067 31.938 1.00 97.06 117 MET A C 1
ATOM 851 O O . MET A 1 117 ? -19.293 -0.562 31.639 1.00 97.06 117 MET A O 1
ATOM 855 N N . VAL A 1 118 ? -21.525 -0.398 31.954 1.00 97.56 118 VAL A N 1
ATOM 856 C CA . VAL A 1 118 ? -21.672 1.019 31.625 1.00 97.56 118 VAL A CA 1
ATOM 857 C C . VAL A 1 118 ? -22.602 1.701 32.627 1.00 97.56 118 VAL A C 1
ATOM 859 O O . VAL A 1 118 ? -23.408 1.043 33.291 1.00 97.56 118 VAL A O 1
ATOM 862 N N . THR A 1 119 ? -22.524 3.023 32.720 1.00 97.38 119 THR A N 1
ATOM 863 C CA . THR A 1 119 ? -23.529 3.855 33.395 1.00 97.38 119 THR A CA 1
ATOM 864 C C . THR A 1 119 ? -24.256 4.689 32.359 1.00 97.38 119 THR A C 1
ATOM 866 O O . THR A 1 119 ? -23.617 5.346 31.543 1.00 97.38 119 THR A O 1
ATOM 869 N N . VAL A 1 120 ? -25.586 4.657 32.391 1.00 96.88 120 VAL A N 1
ATOM 870 C CA . VAL A 1 120 ? -26.436 5.423 31.473 1.00 96.88 120 VAL A CA 1
ATOM 871 C C . VAL A 1 120 ? -26.599 6.851 31.991 1.00 96.88 120 VAL A C 1
ATOM 873 O O . VAL A 1 120 ? -26.798 7.052 33.190 1.00 96.88 120 VAL A O 1
ATOM 876 N N . HIS A 1 121 ? -26.527 7.847 31.112 1.00 95.69 121 HIS A N 1
ATOM 877 C CA . HIS A 1 121 ? -26.708 9.259 31.454 1.00 95.69 121 HIS A CA 1
ATOM 878 C C . HIS A 1 121 ? -27.241 10.085 30.272 1.00 95.69 121 HIS A C 1
ATOM 880 O O . HIS A 1 121 ? -27.197 9.669 29.114 1.00 95.69 121 HIS A O 1
ATOM 886 N N . GLY A 1 122 ? -27.734 11.293 30.553 1.00 94.19 122 GLY A N 1
ATOM 887 C CA . GLY A 1 122 ? -28.147 12.255 29.527 1.00 94.19 122 GLY A CA 1
ATOM 888 C C . GLY A 1 122 ? -29.355 11.868 28.680 1.00 94.19 122 GLY A C 1
ATOM 889 O O . GLY A 1 122 ? -29.547 12.444 27.612 1.00 94.19 122 GLY A O 1
ATOM 890 N N . LEU A 1 123 ? -30.158 10.891 29.104 1.00 94.88 123 LEU A N 1
ATOM 891 C CA . LEU A 1 123 ? -31.427 10.591 28.447 1.00 94.88 123 LEU A CA 1
ATOM 892 C C . LEU A 1 123 ? -32.461 11.654 28.823 1.00 94.88 123 LEU A C 1
ATOM 894 O O . LEU A 1 123 ? -32.686 11.887 30.010 1.00 94.88 123 LEU A O 1
ATOM 898 N N . VAL A 1 124 ? -33.098 12.257 27.817 1.00 93.75 124 VAL A N 1
ATOM 899 C CA . VAL A 1 124 ? -34.136 13.291 27.992 1.00 93.75 124 VAL A CA 1
ATOM 900 C C . VAL A 1 124 ? -35.521 12.661 28.137 1.00 93.75 124 VAL A C 1
ATOM 902 O O . VAL A 1 124 ? -36.259 12.977 29.061 1.00 93.75 124 VAL A O 1
ATOM 905 N N . GLU A 1 125 ? -35.859 11.707 27.269 1.00 92.69 125 GLU A N 1
ATOM 906 C CA . GLU A 1 125 ? -37.178 11.051 27.264 1.00 92.69 125 GLU A CA 1
ATOM 907 C C . GLU A 1 125 ? -37.306 9.957 28.332 1.00 92.69 125 GLU A C 1
ATOM 909 O O . GLU A 1 125 ? -38.404 9.539 28.685 1.00 92.69 125 GLU A O 1
ATOM 914 N N . ALA A 1 126 ? -36.176 9.492 28.869 1.00 92.62 126 ALA A N 1
ATOM 915 C CA . ALA A 1 126 ? -36.125 8.396 29.827 1.00 92.62 126 ALA A CA 1
ATOM 916 C C . ALA A 1 126 ? -35.183 8.709 31.001 1.00 92.62 126 ALA A C 1
ATOM 918 O O . ALA A 1 126 ? -34.347 7.892 31.394 1.00 92.62 126 ALA A O 1
ATOM 919 N N . VAL A 1 127 ? -35.336 9.909 31.577 1.00 93.75 127 VAL A N 1
ATOM 920 C CA . VAL A 1 127 ? -34.532 10.419 32.707 1.00 93.75 127 VAL A CA 1
ATOM 921 C C . VAL A 1 127 ? -34.439 9.448 33.887 1.00 93.75 127 VAL A C 1
ATOM 923 O O . VAL A 1 127 ? -33.410 9.394 34.554 1.00 93.75 127 VAL A O 1
ATOM 926 N N . GLY A 1 128 ? -35.463 8.615 34.106 1.00 93.00 128 GLY A N 1
ATOM 927 C CA . GLY A 1 128 ? -35.478 7.593 35.157 1.00 93.00 128 GLY A CA 1
ATOM 928 C C . GLY A 1 128 ? -34.417 6.493 35.007 1.00 93.00 128 GLY A C 1
ATOM 929 O O . GLY A 1 128 ? -34.248 5.687 35.926 1.00 93.00 128 GLY A O 1
ATOM 930 N N . HIS A 1 129 ? -33.707 6.427 33.877 1.00 94.50 129 HIS A N 1
ATOM 931 C CA . HIS A 1 129 ? -32.575 5.523 33.666 1.00 94.50 129 HIS A CA 1
ATOM 932 C C . HIS A 1 129 ? -31.204 6.177 33.878 1.00 94.50 129 HIS A C 1
ATOM 934 O O . HIS A 1 129 ? -30.215 5.452 33.998 1.00 94.50 129 HIS A O 1
ATOM 940 N N . ASN A 1 130 ? -31.127 7.506 33.974 1.00 95.12 130 ASN A N 1
ATOM 941 C CA . ASN A 1 130 ? -29.861 8.200 34.198 1.00 95.12 130 ASN A CA 1
ATOM 942 C C . ASN A 1 130 ? -29.271 7.832 35.573 1.00 95.12 130 ASN A C 1
ATOM 944 O O . ASN A 1 130 ? -29.990 7.663 36.558 1.00 95.12 130 ASN A O 1
ATOM 948 N N . GLY A 1 131 ? -27.951 7.659 35.627 1.00 93.94 131 GLY A N 1
ATOM 949 C CA . GLY A 1 131 ? -27.206 7.215 36.808 1.00 93.94 131 GLY A CA 1
ATOM 950 C C . GLY A 1 131 ? -27.268 5.706 37.081 1.00 93.94 131 GLY A C 1
ATOM 951 O O . GLY A 1 131 ? -26.561 5.220 37.966 1.00 93.94 131 GLY A O 1
ATOM 952 N N . LYS A 1 132 ? -28.072 4.932 36.336 1.00 95.50 132 LYS A N 1
ATOM 953 C CA . LYS A 1 132 ? -28.175 3.477 36.529 1.00 95.50 132 LYS A CA 1
ATOM 954 C C . LYS A 1 132 ? -27.068 2.730 35.785 1.00 95.50 132 LYS A C 1
ATOM 956 O O . LYS A 1 132 ? -26.678 3.090 34.675 1.00 95.50 132 LYS A O 1
ATOM 961 N N . LYS A 1 133 ? -26.594 1.641 36.402 1.00 96.06 133 LYS A N 1
ATOM 962 C CA . LYS A 1 133 ? -25.635 0.705 35.799 1.00 96.06 133 LYS A CA 1
ATOM 963 C C . LYS A 1 133 ? -26.354 -0.261 34.857 1.00 96.06 133 LYS A C 1
ATOM 965 O O . LYS A 1 133 ? -27.388 -0.830 35.219 1.00 96.06 133 LYS A O 1
ATOM 970 N N . ALA A 1 134 ? -25.762 -0.500 33.699 1.00 97.25 134 ALA A N 1
ATOM 971 C CA . ALA A 1 134 ? -26.249 -1.433 32.695 1.00 97.25 134 ALA A CA 1
ATOM 972 C C . ALA A 1 134 ? -25.093 -2.256 32.110 1.00 97.25 134 ALA A C 1
ATOM 974 O O . ALA A 1 134 ? -23.920 -1.945 32.318 1.00 97.25 134 ALA A O 1
ATOM 975 N N . GLN A 1 135 ? -25.434 -3.321 31.393 1.00 97.06 135 GLN A N 1
ATOM 976 C CA . GLN A 1 135 ? -24.493 -4.195 30.707 1.00 97.06 135 GLN A CA 1
ATOM 977 C C . GLN A 1 135 ? -24.783 -4.202 29.206 1.00 97.06 135 GLN A C 1
ATOM 979 O O . GLN A 1 135 ? -25.924 -4.428 28.800 1.00 97.06 135 GLN A O 1
ATOM 984 N N . VAL A 1 136 ? -23.754 -3.998 28.384 1.00 96.56 136 VAL A N 1
ATOM 985 C CA . VAL A 1 136 ? -23.874 -4.038 26.920 1.00 96.56 136 VAL A CA 1
ATOM 986 C C . VAL A 1 136 ? -24.296 -5.437 26.464 1.00 96.56 136 VAL A C 1
ATOM 988 O O . VAL A 1 136 ? -23.658 -6.429 26.813 1.00 96.56 136 VAL A O 1
ATOM 991 N N . GLN A 1 137 ? -25.363 -5.526 25.677 1.00 95.62 137 GLN A N 1
ATOM 992 C CA . GLN A 1 137 ? -25.823 -6.753 25.020 1.00 95.62 137 GLN A CA 1
ATOM 993 C C . GLN A 1 137 ? -25.366 -6.826 23.564 1.00 95.62 137 GLN A C 1
ATOM 995 O O . GLN A 1 137 ? -25.060 -7.913 23.078 1.00 95.62 137 GLN A O 1
ATOM 1000 N N . GLY A 1 138 ? -25.260 -5.679 22.898 1.00 92.31 138 GLY A N 1
ATOM 1001 C CA . GLY A 1 138 ? -24.808 -5.585 21.518 1.00 92.31 138 GLY A CA 1
ATOM 1002 C C . GLY A 1 138 ? -24.774 -4.142 21.028 1.00 92.31 138 GLY A C 1
ATOM 1003 O O . GLY A 1 138 ? -25.162 -3.217 21.747 1.00 92.31 138 GLY A O 1
ATOM 1004 N N . TYR A 1 139 ? -24.294 -3.968 19.801 1.00 92.19 139 TYR A N 1
ATOM 1005 C CA . TYR A 1 139 ? -24.317 -2.703 19.080 1.00 92.19 139 TYR A CA 1
ATOM 1006 C C . TYR A 1 139 ? -25.075 -2.894 17.767 1.00 92.19 139 TYR A C 1
ATOM 1008 O O . TYR A 1 139 ? -24.706 -3.734 16.946 1.00 92.19 139 TYR A O 1
ATOM 1016 N N . ASP A 1 140 ? -26.136 -2.119 17.582 1.00 90.00 140 ASP A N 1
ATOM 1017 C CA . ASP A 1 140 ? -26.896 -2.054 16.340 1.00 90.00 140 ASP A CA 1
ATOM 1018 C C . ASP A 1 140 ? -26.213 -1.031 15.422 1.00 90.00 140 ASP A C 1
ATOM 1020 O O . ASP A 1 140 ? -26.394 0.182 15.565 1.00 90.00 140 ASP A O 1
ATOM 1024 N N . ALA A 1 141 ? -25.393 -1.526 14.490 1.00 85.62 141 ALA A N 1
ATOM 1025 C CA . ALA A 1 141 ? -24.650 -0.688 13.552 1.00 85.62 141 ALA A CA 1
ATOM 1026 C C . ALA A 1 141 ? -25.561 0.095 12.595 1.00 85.62 141 ALA A C 1
ATOM 1028 O O . ALA A 1 141 ? -25.198 1.197 12.189 1.00 85.62 141 ALA A O 1
ATOM 1029 N N . ALA A 1 142 ? -26.747 -0.432 12.272 1.00 86.44 142 ALA A N 1
ATOM 1030 C CA . ALA A 1 142 ? -27.699 0.250 11.399 1.00 86.44 142 ALA A CA 1
ATOM 1031 C C . ALA A 1 142 ? -28.326 1.466 12.094 1.00 86.44 142 ALA A C 1
ATOM 1033 O O . ALA A 1 142 ? -28.583 2.485 11.454 1.00 86.44 142 ALA A O 1
ATOM 1034 N N . LYS A 1 143 ? -28.550 1.378 13.411 1.00 88.25 143 LYS A N 1
ATOM 1035 C CA . LYS A 1 143 ? -29.110 2.483 14.212 1.00 88.25 143 LYS A CA 1
ATOM 1036 C C . LYS A 1 143 ? -28.060 3.352 14.899 1.00 88.25 143 LYS A C 1
ATOM 1038 O O . LYS A 1 143 ? -28.417 4.400 15.438 1.00 88.25 143 LYS A O 1
ATOM 1043 N N . GLY A 1 144 ? -26.806 2.906 14.945 1.00 89.75 144 GLY A N 1
ATOM 1044 C CA . GLY A 1 144 ? -25.733 3.559 15.693 1.00 89.75 144 GLY A CA 1
ATOM 1045 C C . GLY A 1 144 ? -25.987 3.591 17.204 1.00 89.75 144 GLY A C 1
ATOM 1046 O O . GLY A 1 144 ? -25.721 4.603 17.855 1.00 89.75 144 GLY A O 1
ATOM 1047 N N . ARG A 1 145 ? -26.586 2.532 17.767 1.00 95.12 145 ARG A N 1
ATOM 1048 C CA . ARG A 1 145 ? -27.026 2.482 19.176 1.00 95.12 145 ARG A CA 1
ATOM 1049 C C . ARG A 1 145 ? -26.588 1.197 19.865 1.00 95.12 145 ARG A C 1
ATOM 1051 O O . ARG A 1 145 ? -26.488 0.148 19.240 1.00 95.12 145 ARG A O 1
ATOM 1058 N N . TYR A 1 146 ? -26.367 1.284 21.172 1.00 95.94 146 TYR A N 1
ATOM 1059 C CA . TYR A 1 146 ? -26.111 0.133 22.029 1.00 95.94 146 TYR A CA 1
ATOM 1060 C C . TYR A 1 146 ? -27.402 -0.386 22.643 1.00 95.94 146 TYR A C 1
ATOM 1062 O O . TYR A 1 146 ? -28.171 0.386 23.218 1.00 95.94 146 TYR A O 1
ATOM 1070 N N . ASP A 1 147 ? -27.567 -1.701 22.608 1.00 96.31 147 ASP A N 1
ATOM 1071 C CA . ASP A 1 147 ? -28.546 -2.397 23.431 1.00 96.31 147 ASP A CA 1
ATOM 1072 C C . ASP A 1 147 ? -27.911 -2.657 24.792 1.00 96.31 147 ASP A C 1
ATOM 1074 O O . ASP A 1 147 ? -26.917 -3.382 24.899 1.00 96.31 147 ASP A O 1
ATOM 1078 N N . VAL A 1 148 ? -28.458 -2.058 25.847 1.00 96.94 148 VAL A N 1
ATOM 1079 C CA . VAL A 1 148 ? -27.942 -2.212 27.211 1.00 96.94 148 VAL A CA 1
ATOM 1080 C C . VAL A 1 148 ? -29.018 -2.793 28.118 1.00 96.94 148 VAL A C 1
ATOM 1082 O O . VAL A 1 148 ? -30.142 -2.298 28.171 1.00 96.94 148 VAL A O 1
ATOM 1085 N N . LYS A 1 149 ? -28.677 -3.8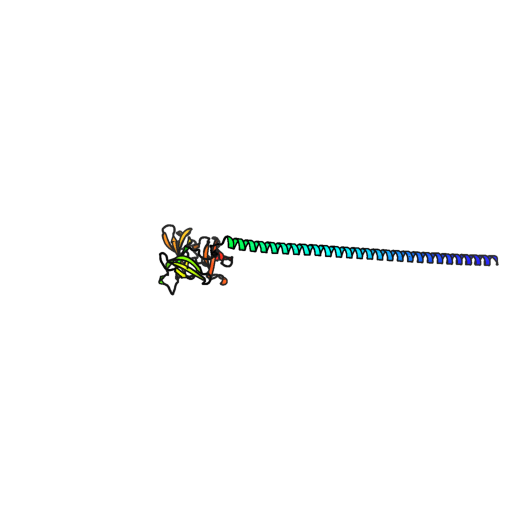58 28.847 1.00 96.75 149 LYS A N 1
ATOM 1086 C CA . LYS A 1 149 ? -29.546 -4.466 29.860 1.00 96.75 149 LYS A CA 1
ATOM 1087 C C . LYS A 1 149 ? -29.297 -3.789 31.200 1.00 96.75 149 LYS A C 1
ATOM 1089 O O . LYS A 1 149 ? -28.175 -3.828 31.707 1.00 96.75 149 LYS A O 1
ATOM 1094 N N . MET A 1 150 ? -30.326 -3.185 31.784 1.00 95.06 150 MET A N 1
ATOM 1095 C CA . MET A 1 150 ? -30.238 -2.622 33.135 1.00 95.06 150 MET A CA 1
ATOM 1096 C C . MET A 1 150 ? -29.892 -3.720 34.151 1.00 95.06 150 MET A C 1
ATOM 1098 O O . MET A 1 150 ? -30.356 -4.851 34.020 1.00 95.06 150 MET A O 1
ATOM 1102 N N . ARG A 1 151 ? -29.063 -3.413 35.159 1.00 87.38 151 ARG A N 1
ATOM 1103 C CA . ARG A 1 151 ? -28.650 -4.406 36.170 1.00 87.38 151 ARG A CA 1
ATOM 1104 C C . ARG A 1 151 ? -29.874 -5.050 36.852 1.00 87.38 151 ARG A C 1
ATOM 1106 O O . ARG A 1 151 ? -30.776 -4.336 37.277 1.00 87.38 151 ARG A O 1
ATOM 1113 N N . GLY A 1 152 ? -29.855 -6.380 37.001 1.00 81.75 152 GLY A N 1
ATOM 1114 C CA . GLY A 1 152 ? -30.980 -7.190 37.500 1.00 81.75 152 GLY A CA 1
ATOM 1115 C C . GLY A 1 152 ? -31.850 -7.743 36.362 1.00 81.75 152 GLY A C 1
ATOM 1116 O O . GLY A 1 152 ? 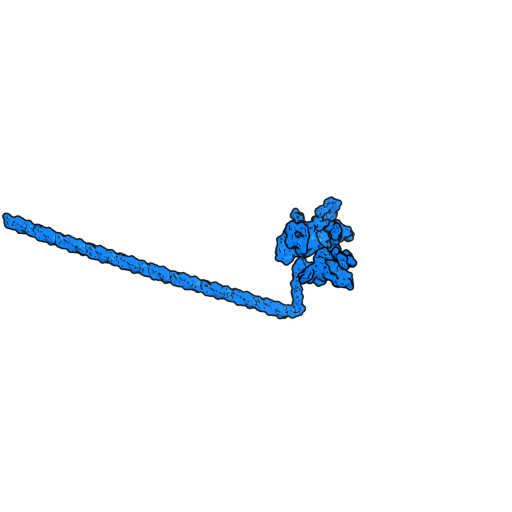-31.380 -7.864 35.229 1.00 81.75 152 GLY A O 1
ATOM 1117 N N . ASP A 1 153 ? -33.124 -8.027 36.641 1.00 78.50 153 ASP A N 1
ATOM 1118 C CA . ASP A 1 153 ? -34.144 -8.373 35.628 1.00 78.50 153 ASP A CA 1
ATOM 1119 C C . ASP A 1 153 ? -34.738 -7.125 34.951 1.00 78.50 153 ASP A C 1
ATOM 1121 O O . ASP A 1 153 ? -35.910 -7.065 34.587 1.00 78.50 153 ASP A O 1
ATOM 1125 N N . GLY A 1 154 ? -33.913 -6.086 34.805 1.00 84.19 154 GLY A N 1
ATOM 1126 C CA . GLY A 1 154 ? -34.312 -4.837 34.179 1.00 84.19 154 GLY A CA 1
ATOM 1127 C C . GLY A 1 154 ? -34.456 -4.957 32.656 1.00 84.19 154 GLY A C 1
ATOM 1128 O O . GLY A 1 154 ? -33.895 -5.871 32.040 1.00 84.19 154 GLY A O 1
ATOM 1129 N N . PRO A 1 155 ? -35.179 -4.012 32.029 1.00 92.50 155 PRO A N 1
ATOM 1130 C CA . PRO A 1 155 ? -35.388 -4.009 30.588 1.00 92.50 155 PRO A CA 1
ATOM 1131 C C . PRO A 1 155 ? -34.074 -3.792 29.824 1.00 92.50 155 PRO A C 1
ATOM 1133 O O . PRO A 1 155 ? -33.105 -3.224 30.344 1.00 92.50 155 PRO A O 1
ATOM 1136 N N . VAL A 1 156 ? -34.069 -4.224 28.562 1.00 95.50 156 VAL A N 1
ATOM 1137 C CA . VAL A 1 156 ? -33.068 -3.814 27.573 1.00 95.50 156 VAL A CA 1
ATOM 1138 C C . VAL A 1 156 ? -33.543 -2.516 26.932 1.00 95.50 156 VAL A C 1
ATOM 1140 O O . VAL A 1 156 ? -34.697 -2.429 26.516 1.00 95.50 156 VAL A O 1
ATOM 1143 N N . ILE A 1 157 ? -32.669 -1.515 26.866 1.00 95.88 157 ILE A N 1
ATOM 1144 C CA . ILE A 1 157 ? -32.953 -0.236 26.205 1.00 95.88 157 ILE A CA 1
ATOM 1145 C C . ILE A 1 157 ? -31.890 0.075 25.145 1.00 95.88 157 ILE A C 1
ATOM 1147 O O . ILE A 1 157 ? -30.736 -0.330 25.289 1.00 95.88 157 ILE A O 1
ATOM 1151 N N . CYS A 1 158 ? -32.273 0.826 24.108 1.00 96.06 158 CYS A N 1
ATOM 1152 C CA . CYS A 1 158 ? -31.383 1.238 23.019 1.00 96.06 158 CYS A CA 1
ATOM 1153 C C . CYS A 1 158 ? -30.882 2.675 23.246 1.00 96.06 158 CYS A C 1
ATOM 1155 O O . CYS A 1 158 ? -31.644 3.638 23.108 1.00 96.06 158 CYS A O 1
ATOM 1157 N N . VAL A 1 159 ? -29.596 2.848 23.540 1.00 96.75 159 VAL A N 1
ATOM 1158 C CA . VAL A 1 159 ? -28.988 4.144 23.898 1.00 96.75 159 VAL A CA 1
ATOM 1159 C C . VAL A 1 159 ? -27.910 4.557 22.900 1.00 96.75 159 VAL A C 1
ATOM 1161 O O . VAL A 1 159 ? -27.264 3.712 22.283 1.00 96.75 159 VAL A O 1
ATOM 1164 N N . ARG A 1 160 ? -27.708 5.866 22.711 1.00 95.06 160 ARG A N 1
ATOM 1165 C CA . ARG A 1 160 ? -26.607 6.366 21.876 1.00 95.06 160 ARG A CA 1
ATOM 1166 C C . ARG A 1 160 ? -25.265 6.218 22.606 1.00 95.06 160 ARG A C 1
ATOM 1168 O O . ARG A 1 160 ? -25.257 6.233 23.838 1.00 95.06 160 ARG A O 1
ATOM 1175 N N . PRO A 1 161 ? -24.132 6.164 21.882 1.00 94.31 161 PRO A N 1
ATOM 1176 C CA . PRO A 1 161 ? -22.801 6.152 22.492 1.00 94.31 161 PRO A CA 1
ATOM 1177 C C . PRO A 1 161 ? -22.551 7.323 23.458 1.00 94.31 161 PRO A C 1
ATOM 1179 O O . PRO A 1 161 ? -21.899 7.155 24.476 1.00 94.31 161 PRO A O 1
ATOM 1182 N N . GLU A 1 162 ? -23.111 8.505 23.183 1.00 94.25 162 GLU A N 1
ATOM 1183 C CA . GLU A 1 162 ? -22.987 9.697 24.040 1.00 94.25 162 GLU A CA 1
ATOM 1184 C C . GLU A 1 162 ? -23.776 9.628 25.360 1.00 94.25 162 GLU A C 1
ATOM 1186 O O . GLU A 1 162 ? -23.572 10.468 26.236 1.00 94.25 162 GLU A O 1
ATOM 1191 N N . ASN A 1 163 ? -24.668 8.643 25.504 1.00 96.25 163 ASN A N 1
ATOM 1192 C CA . ASN A 1 163 ? -25.526 8.452 26.674 1.00 96.25 163 ASN A CA 1
ATOM 1193 C C . ASN A 1 163 ? -25.040 7.341 27.611 1.00 96.25 163 ASN A C 1
ATOM 1195 O O . ASN A 1 163 ? -25.782 6.914 28.501 1.00 96.25 163 ASN A O 1
ATOM 1199 N N . ILE A 1 164 ? -23.829 6.835 27.399 1.00 96.69 164 ILE A N 1
ATOM 1200 C CA . ILE A 1 164 ? -23.220 5.817 28.245 1.00 96.69 164 ILE A CA 1
ATOM 1201 C C . ILE A 1 164 ? -21.781 6.193 28.568 1.00 96.69 164 ILE A C 1
ATOM 1203 O O . ILE A 1 164 ? -21.062 6.706 27.720 1.00 96.69 164 ILE A O 1
ATOM 1207 N N . THR A 1 165 ? -21.361 5.880 29.790 1.00 97.19 165 THR A N 1
ATOM 1208 C CA . THR A 1 165 ? -19.952 5.889 30.197 1.00 97.19 165 THR A CA 1
ATOM 1209 C C . THR A 1 165 ? -19.523 4.459 30.454 1.00 97.19 165 THR A C 1
ATOM 1211 O O . THR A 1 165 ? -20.171 3.774 31.259 1.00 97.19 165 THR A O 1
ATOM 1214 N N . GLN A 1 166 ? -18.452 3.983 29.825 1.00 96.81 166 GLN A N 1
ATOM 1215 C CA . GLN A 1 166 ? -17.943 2.654 30.156 1.00 96.81 166 GLN A CA 1
ATOM 1216 C C . GLN A 1 166 ? -17.277 2.627 31.534 1.00 96.81 166 GLN A C 1
ATOM 1218 O O . GLN A 1 166 ? -16.687 3.604 31.986 1.00 96.81 166 GLN A O 1
ATOM 1223 N N . HIS A 1 167 ? -17.322 1.471 32.195 1.00 96.94 167 HIS A N 1
ATOM 1224 C CA . HIS A 1 167 ? -16.531 1.261 33.404 1.00 96.94 167 HIS A CA 1
ATOM 1225 C C . HIS A 1 167 ? -15.133 0.795 33.004 1.00 96.94 167 HIS A C 1
ATOM 1227 O O . HIS A 1 167 ? -14.966 -0.309 32.473 1.00 96.94 167 HIS A O 1
ATOM 1233 N N . CYS A 1 168 ? -14.128 1.635 33.218 1.00 97.00 168 CYS A N 1
ATOM 1234 C CA . CYS A 1 168 ? -12.733 1.349 32.890 1.00 97.00 168 CYS A CA 1
ATOM 1235 C C . CYS A 1 168 ? -11.785 1.890 33.960 1.00 97.00 168 CYS A C 1
ATOM 1237 O O . CYS A 1 168 ? -12.135 2.794 34.721 1.00 97.00 168 CYS A O 1
ATOM 1239 N N . GLY A 1 169 ? -10.588 1.309 34.007 1.00 96.81 169 GLY A N 1
ATOM 1240 C CA . GLY A 1 169 ? -9.518 1.778 34.868 1.00 96.81 169 GLY A CA 1
ATOM 1241 C C . GLY A 1 169 ? -8.867 3.039 34.319 1.00 96.81 169 GLY A C 1
ATOM 1242 O O . GLY A 1 169 ? -8.852 3.287 33.108 1.00 96.81 169 GLY A O 1
ATOM 1243 N N . MET A 1 170 ? -8.358 3.849 35.239 1.00 97.50 170 MET A N 1
ATOM 1244 C CA . MET A 1 170 ? -7.543 5.007 34.921 1.00 97.50 170 MET A CA 1
ATOM 1245 C C . MET A 1 170 ? -6.515 5.292 36.014 1.00 97.50 170 MET A C 1
ATOM 1247 O O . MET A 1 170 ? -6.667 4.884 37.172 1.00 97.50 170 MET A O 1
ATOM 1251 N N . THR A 1 171 ? -5.473 6.019 35.628 1.00 97.62 171 THR A N 1
ATOM 1252 C CA . THR A 1 171 ? -4.461 6.579 36.521 1.00 97.62 171 THR A CA 1
ATOM 1253 C C . THR A 1 171 ? -4.625 8.091 36.589 1.00 97.62 171 THR A C 1
ATOM 1255 O O . THR A 1 171 ? -4.741 8.773 35.569 1.00 97.62 171 THR A O 1
ATOM 1258 N N . ILE A 1 172 ? -4.636 8.625 37.804 1.00 97.12 172 ILE A N 1
ATOM 1259 C CA . ILE A 1 172 ? -4.786 10.058 38.052 1.00 97.12 172 ILE A CA 1
ATOM 1260 C C . ILE A 1 172 ? -3.453 10.761 37.789 1.00 97.12 172 ILE A C 1
ATOM 1262 O O . ILE A 1 172 ? -2.408 10.300 38.251 1.00 97.12 172 ILE A O 1
ATOM 1266 N N . HIS A 1 173 ? -3.473 11.898 37.095 1.00 95.94 173 HIS A N 1
ATOM 1267 C CA . HIS A 1 173 ? -2.267 12.695 36.868 1.00 95.94 173 HIS A CA 1
ATOM 1268 C C . HIS A 1 173 ? -2.550 14.201 36.799 1.00 95.94 173 HIS A C 1
ATOM 1270 O O . HIS A 1 173 ? -3.672 14.648 36.555 1.00 95.94 173 HIS A O 1
ATOM 1276 N N . GLY A 1 174 ? -1.496 15.000 36.981 1.00 94.75 174 GLY A N 1
ATOM 1277 C CA . GLY A 1 174 ? -1.528 16.443 36.736 1.00 94.75 174 GLY A CA 1
ATOM 1278 C C . GLY A 1 174 ? -2.463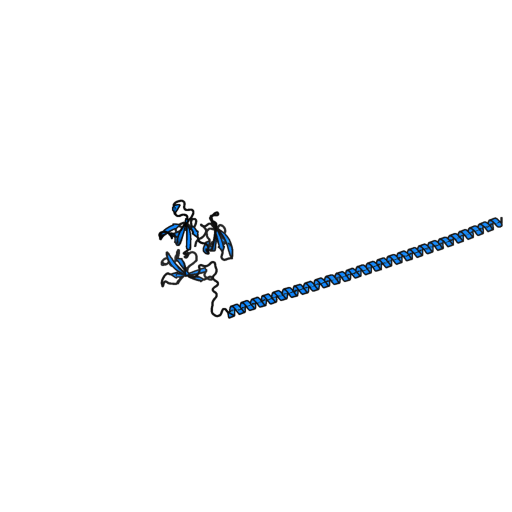 17.247 37.649 1.00 94.75 174 GLY A C 1
ATOM 1279 O O . GLY A 1 174 ? -2.793 18.386 37.319 1.00 94.75 174 GLY A O 1
ATOM 1280 N N . LEU A 1 175 ? -2.929 16.690 38.773 1.00 95.19 175 LEU A N 1
ATOM 1281 C CA . LEU A 1 175 ? -3.699 17.447 39.759 1.00 95.19 175 LEU A CA 1
ATOM 1282 C C . LEU A 1 175 ? -2.771 18.376 40.542 1.00 95.19 175 LEU A C 1
ATOM 1284 O O . LEU A 1 175 ? -1.842 17.919 41.204 1.00 95.19 175 LEU A O 1
ATOM 1288 N N . THR A 1 176 ? -3.055 19.676 40.496 1.00 94.31 176 THR A N 1
ATOM 1289 C CA . THR A 1 176 ? -2.312 20.711 41.233 1.00 94.31 176 THR A CA 1
ATOM 1290 C C . THR A 1 176 ? -2.907 20.985 42.611 1.00 94.31 176 THR A C 1
ATOM 1292 O O . THR A 1 176 ? -2.170 21.200 43.565 1.00 94.31 176 THR A O 1
ATOM 1295 N N . ALA A 1 177 ? -4.237 20.940 42.736 1.00 93.44 177 ALA A N 1
ATOM 1296 C CA . ALA A 1 177 ? -4.937 21.190 43.997 1.00 93.44 177 ALA A CA 1
ATOM 1297 C C . ALA A 1 177 ? -4.841 20.016 44.988 1.00 93.44 177 ALA A C 1
ATOM 1299 O O . ALA A 1 177 ? -4.917 20.216 46.196 1.00 93.44 177 ALA A O 1
ATOM 1300 N N . GLN A 1 178 ? -4.703 18.788 44.479 1.00 94.25 178 GLN A N 1
ATOM 1301 C CA . GLN A 1 178 ? -4.602 17.565 45.283 1.00 94.25 178 GLN A CA 1
ATOM 1302 C C . GLN A 1 178 ? -3.498 16.652 44.727 1.00 94.25 178 GLN A C 1
ATOM 1304 O O . GLN A 1 178 ? -3.787 15.569 44.210 1.00 94.25 178 GLN A O 1
ATOM 1309 N N . PRO A 1 179 ? -2.225 17.083 44.788 1.00 95.50 179 PRO A N 1
ATOM 1310 C CA . PRO A 1 179 ? -1.112 16.365 44.170 1.00 95.50 179 PRO A CA 1
ATOM 1311 C C . PRO A 1 179 ? -0.906 14.958 44.744 1.00 95.50 179 PRO A C 1
ATOM 1313 O O . PRO A 1 179 ? -0.408 14.085 44.041 1.00 95.50 179 PRO A O 1
ATOM 1316 N N . GLN A 1 180 ? -1.350 14.706 45.978 1.00 94.81 180 GLN A N 1
ATOM 1317 C CA . GLN A 1 180 ? -1.306 13.398 46.635 1.00 94.81 180 GLN A CA 1
ATOM 1318 C C . GLN A 1 180 ? -2.151 12.314 45.946 1.00 94.81 180 GLN A C 1
ATOM 1320 O O . GLN A 1 180 ? -1.978 11.134 46.243 1.00 94.81 180 GLN A O 1
ATOM 1325 N N . LEU A 1 181 ? -3.082 12.697 45.065 1.00 95.19 181 LEU A N 1
ATOM 1326 C CA . LEU A 1 181 ? -3.877 11.748 44.285 1.00 95.19 181 LEU A CA 1
ATOM 1327 C C . LEU A 1 181 ? -3.187 11.327 42.982 1.00 95.19 181 LEU A C 1
ATOM 1329 O O . LEU A 1 181 ? -3.578 10.317 42.399 1.00 95.19 181 LEU A O 1
ATOM 1333 N N . ASN A 1 182 ? -2.171 12.064 42.521 1.00 96.75 182 ASN A N 1
ATOM 1334 C CA . ASN A 1 182 ? -1.448 11.720 41.299 1.00 96.75 182 ASN A CA 1
ATOM 1335 C C . ASN A 1 182 ? -0.726 10.373 41.454 1.00 96.75 182 ASN A C 1
ATOM 1337 O O . ASN A 1 182 ? -0.123 10.088 42.487 1.00 96.75 182 ASN A O 1
ATOM 1341 N N . GLY A 1 183 ? -0.799 9.541 40.417 1.00 95.88 183 GLY A N 1
ATOM 1342 C CA . GLY A 1 183 ? -0.260 8.181 40.400 1.00 95.88 183 GLY A CA 1
ATOM 1343 C C . GLY A 1 183 ? -1.169 7.130 41.045 1.00 95.88 183 GLY A C 1
ATOM 1344 O O . GLY A 1 183 ? -0.899 5.937 40.910 1.00 95.88 183 GLY A O 1
ATOM 1345 N N . LEU A 1 184 ? -2.258 7.523 41.718 1.00 96.88 184 LEU A N 1
ATOM 1346 C CA . LEU A 1 184 ? -3.248 6.562 42.203 1.00 96.88 184 LEU A CA 1
ATOM 1347 C C . LEU A 1 184 ? -4.129 6.059 41.055 1.00 96.88 184 LEU A C 1
ATOM 1349 O O . LEU A 1 184 ? -4.420 6.780 40.100 1.00 96.88 184 LEU A O 1
ATOM 1353 N N . THR A 1 185 ? -4.587 4.814 41.187 1.00 97.12 185 THR A N 1
ATOM 1354 C CA . THR A 1 185 ? -5.518 4.187 40.246 1.00 97.12 185 THR A CA 1
ATOM 1355 C C . THR A 1 185 ? -6.954 4.266 40.750 1.00 97.12 185 THR A C 1
ATOM 1357 O O . THR A 1 185 ? -7.241 4.121 41.947 1.00 97.12 185 THR A O 1
ATOM 1360 N N . ALA A 1 186 ? -7.872 4.482 39.818 1.00 97.56 186 ALA A N 1
ATOM 1361 C CA . ALA A 1 186 ? -9.299 4.565 40.074 1.00 97.56 186 ALA A CA 1
ATOM 1362 C C . ALA A 1 186 ? -10.081 3.896 38.943 1.00 97.56 186 ALA A C 1
ATOM 1364 O O . ALA A 1 186 ? -9.579 3.739 37.832 1.00 97.56 186 ALA A O 1
ATOM 1365 N N . ASP A 1 187 ? -11.319 3.516 39.232 1.00 97.56 187 ASP A N 1
ATOM 1366 C CA . ASP A 1 187 ? -12.245 2.996 38.231 1.00 97.56 187 ASP A CA 1
ATOM 1367 C C . ASP A 1 187 ? -13.318 4.044 37.944 1.00 97.56 187 ASP A C 1
ATOM 1369 O O . ASP A 1 187 ? -14.001 4.524 38.855 1.00 97.56 187 ASP A O 1
ATOM 1373 N N . ILE A 1 188 ? -13.464 4.411 36.672 1.00 97.56 188 ILE A N 1
ATOM 1374 C CA . ILE A 1 188 ? -14.529 5.303 36.218 1.00 97.56 188 ILE A CA 1
ATOM 1375 C C . ILE A 1 188 ? -15.850 4.546 36.318 1.00 97.56 188 ILE A C 1
ATOM 1377 O O . ILE A 1 188 ? -15.987 3.429 35.819 1.00 97.56 188 ILE A O 1
ATOM 1381 N N . VAL A 1 189 ? -16.833 5.160 36.971 1.00 96.75 189 VAL A N 1
ATOM 1382 C CA . VAL A 1 189 ? -18.169 4.581 37.178 1.00 96.75 189 VAL A CA 1
ATOM 1383 C C . VAL A 1 189 ? -19.287 5.461 36.626 1.00 96.75 189 VAL A C 1
ATOM 1385 O O . VAL A 1 189 ? -20.454 5.081 36.709 1.00 96.75 189 VAL A O 1
ATOM 1388 N N . GLY A 1 190 ? -18.963 6.618 36.052 1.00 96.00 190 GLY A N 1
ATOM 1389 C CA . GLY A 1 190 ? -19.925 7.499 35.400 1.00 96.00 190 GLY A CA 1
ATOM 1390 C C . GLY A 1 190 ? -19.300 8.808 34.930 1.00 96.00 190 GLY A C 1
ATOM 1391 O O . GLY A 1 190 ? -18.135 9.095 35.204 1.00 96.00 190 GLY A O 1
ATOM 1392 N N . PHE A 1 191 ? -20.105 9.610 34.244 1.00 95.31 191 PHE A N 1
ATOM 1393 C CA . PHE A 1 191 ? -19.732 10.922 33.734 1.00 95.31 191 PHE A CA 1
ATOM 1394 C C . PHE A 1 191 ? -20.782 11.955 34.143 1.00 95.31 191 PHE A C 1
ATOM 1396 O O . PHE A 1 191 ? -21.982 11.748 33.946 1.00 95.31 191 PHE A O 1
ATOM 1403 N N . GLN A 1 192 ? -20.338 13.063 34.731 1.00 93.69 192 GLN A N 1
ATOM 1404 C CA . GLN A 1 192 ? -21.203 14.158 35.144 1.00 93.69 192 GLN A CA 1
ATOM 1405 C C . GLN A 1 192 ? -21.276 15.188 34.018 1.00 93.69 192 GLN A C 1
ATOM 1407 O O . GLN A 1 192 ? -20.318 15.915 33.769 1.00 93.69 192 GLN A O 1
ATOM 1412 N N . GLN A 1 193 ? -22.417 15.243 33.331 1.00 87.19 193 GLN A N 1
ATOM 1413 C CA . GLN A 1 193 ? -22.583 16.096 32.150 1.00 87.19 193 GLN A CA 1
ATOM 1414 C C . GLN A 1 193 ? -22.474 17.589 32.470 1.00 87.19 193 GLN A C 1
ATOM 1416 O O . GLN A 1 193 ? -21.881 18.317 31.683 1.00 87.19 193 GLN A O 1
ATOM 1421 N N . ASP A 1 194 ? -22.962 18.017 33.636 1.00 89.38 194 ASP A N 1
ATOM 1422 C CA . ASP A 1 194 ? -22.971 19.434 34.025 1.00 89.38 194 ASP A CA 1
ATOM 1423 C C . ASP A 1 194 ? -21.558 19.997 34.221 1.00 89.38 194 ASP A C 1
ATOM 1425 O O . ASP A 1 194 ? -21.284 21.150 33.904 1.00 89.38 194 ASP A O 1
ATOM 1429 N N . THR A 1 195 ? -20.650 19.177 34.756 1.00 92.31 195 THR A N 1
ATOM 1430 C CA . THR A 1 195 ? -19.275 19.585 35.085 1.00 92.31 195 THR A CA 1
ATOM 1431 C C . THR A 1 195 ? -18.248 19.072 34.079 1.00 92.31 195 THR A C 1
ATOM 1433 O O . THR A 1 195 ? -17.102 19.515 34.091 1.00 92.31 195 THR A O 1
ATOM 1436 N N . GLY A 1 196 ? -18.631 18.122 33.223 1.00 92.25 196 GLY A N 1
ATOM 1437 C CA . GLY A 1 196 ? -17.734 17.437 32.298 1.00 92.25 196 GLY A CA 1
ATOM 1438 C C . GLY A 1 196 ? -16.715 16.515 32.975 1.00 92.25 196 GLY A C 1
ATOM 1439 O O . GLY A 1 196 ? -15.727 16.149 32.337 1.00 92.25 196 GLY A O 1
ATOM 1440 N N . ASN A 1 197 ? -16.925 16.162 34.247 1.00 96.31 197 ASN A N 1
ATOM 1441 C CA . ASN A 1 197 ? -15.996 15.363 35.045 1.00 96.31 197 ASN A CA 1
ATOM 1442 C C . ASN A 1 197 ? -16.403 13.887 35.099 1.00 96.31 197 ASN A C 1
ATOM 1444 O O . ASN A 1 197 ? -17.586 13.545 35.152 1.00 96.31 197 ASN A O 1
ATOM 1448 N N . TYR A 1 198 ? -15.415 13.001 35.179 1.00 97.06 198 TYR A N 1
ATOM 1449 C CA . TYR A 1 198 ? -15.638 11.607 35.530 1.00 97.06 198 TYR A CA 1
ATOM 1450 C C . TYR A 1 198 ? -15.944 11.464 37.009 1.00 97.06 198 TYR A C 1
ATOM 1452 O O . TYR A 1 198 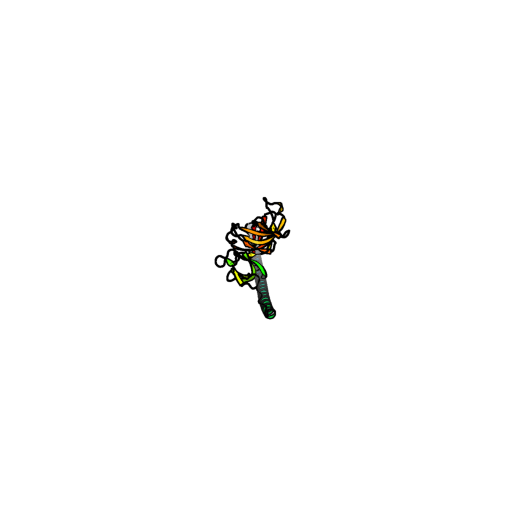? -15.267 12.048 37.853 1.00 97.06 198 TYR A O 1
ATOM 1460 N N . ALA A 1 199 ? -16.919 10.617 37.306 1.00 96.62 199 ALA A N 1
ATOM 1461 C CA . ALA A 1 199 ? -17.143 10.090 38.634 1.00 96.62 199 ALA A CA 1
ATOM 1462 C C . ALA A 1 199 ? -16.336 8.789 38.751 1.00 96.62 199 ALA A C 1
ATOM 1464 O O . ALA A 1 199 ? -16.608 7.822 38.031 1.00 96.62 199 ALA A O 1
ATOM 1465 N N . ALA A 1 200 ? -15.324 8.768 39.615 1.00 97.06 200 ALA A N 1
ATOM 1466 C CA . ALA A 1 200 ? -14.394 7.651 39.732 1.00 97.06 200 ALA A CA 1
ATOM 1467 C C . ALA A 1 200 ? -14.260 7.178 41.180 1.00 97.06 200 ALA A C 1
ATOM 1469 O O . ALA A 1 200 ? -14.350 7.972 42.113 1.00 97.06 200 ALA A O 1
ATOM 1470 N N . VAL A 1 201 ? -14.042 5.881 41.373 1.00 97.19 201 VAL A N 1
ATOM 1471 C CA . VAL A 1 201 ? -13.825 5.275 42.692 1.00 97.19 201 VAL A CA 1
ATOM 1472 C C . VAL A 1 201 ? -12.354 4.903 42.817 1.00 97.19 201 VAL A C 1
ATOM 1474 O O . VAL A 1 201 ? -11.845 4.116 42.020 1.00 97.19 201 VAL A O 1
ATOM 1477 N N . LEU A 1 202 ? -11.663 5.461 43.812 1.00 96.75 202 LEU A N 1
ATOM 1478 C CA . LEU A 1 202 ? -10.275 5.112 44.109 1.00 96.75 202 LEU A CA 1
ATOM 1479 C C . LEU A 1 202 ? -10.188 3.635 44.502 1.00 96.75 202 LEU A C 1
ATOM 1481 O O . LEU A 1 202 ? -10.827 3.203 45.468 1.00 96.75 202 LEU A O 1
ATOM 1485 N N . ARG A 1 203 ? -9.343 2.865 43.803 1.00 94.19 203 ARG A N 1
ATOM 1486 C CA . ARG A 1 203 ? -9.128 1.439 44.118 1.00 94.19 203 ARG A CA 1
ATOM 1487 C C . ARG A 1 203 ? -8.581 1.262 45.533 1.00 94.19 203 ARG A C 1
ATOM 1489 O O . ARG A 1 203 ? -8.932 0.323 46.242 1.00 94.19 203 ARG A O 1
ATOM 1496 N N . LYS A 1 204 ? -7.760 2.217 45.975 1.00 87.44 204 LYS A N 1
ATOM 1497 C CA . LYS A 1 204 ? -7.278 2.316 47.352 1.00 87.44 204 LYS A CA 1
ATOM 1498 C C . LYS A 1 204 ? -8.275 3.131 48.182 1.00 87.44 204 LYS A C 1
ATOM 1500 O O . LYS A 1 204 ? -8.287 4.354 48.116 1.00 87.44 204 LYS A O 1
ATOM 1505 N N . GLY A 1 205 ? -9.099 2.446 48.974 1.00 79.56 205 GLY A N 1
ATOM 1506 C CA . GLY A 1 205 ? -9.961 3.080 49.980 1.00 79.56 205 GLY A CA 1
ATOM 1507 C C . GLY A 1 205 ? -11.402 3.377 49.554 1.00 79.56 205 GLY A C 1
ATOM 1508 O O . GLY A 1 205 ? -12.134 3.953 50.349 1.00 79.56 205 GLY A O 1
ATOM 1509 N N . SER A 1 206 ? -11.834 2.972 48.352 1.00 84.50 206 SER A N 1
ATOM 1510 C CA . SER A 1 206 ? -13.231 3.072 47.874 1.00 84.50 206 SER A CA 1
ATOM 1511 C C . SER A 1 206 ? -13.854 4.477 47.918 1.00 84.50 206 SER A C 1
ATOM 1513 O O . SER A 1 206 ? -15.073 4.619 47.827 1.00 84.50 206 SER A O 1
ATOM 1515 N N . ALA A 1 207 ? -13.042 5.528 48.043 1.00 92.12 207 ALA A N 1
ATOM 1516 C CA . ALA A 1 207 ? -13.522 6.900 48.036 1.00 92.12 207 ALA A CA 1
ATOM 1517 C C . ALA A 1 207 ? -13.914 7.312 46.611 1.00 92.12 207 ALA A C 1
ATOM 1519 O O . ALA A 1 207 ? -13.172 7.070 45.656 1.00 92.12 207 ALA A O 1
ATOM 1520 N N . MET A 1 208 ? -15.082 7.938 46.474 1.00 94.44 208 MET A N 1
ATOM 1521 C CA . MET A 1 208 ? -15.556 8.484 45.207 1.00 94.44 208 MET A CA 1
ATOM 1522 C C . MET A 1 208 ? -15.022 9.904 45.018 1.00 94.44 208 MET A C 1
ATOM 1524 O O . MET A 1 208 ? -15.125 10.736 45.919 1.00 94.44 208 MET A O 1
ATOM 1528 N N . ILE A 1 209 ? -14.465 10.175 43.844 1.00 95.50 209 ILE A N 1
ATOM 1529 C CA . ILE A 1 209 ? -13.897 11.463 43.450 1.00 95.50 209 ILE A CA 1
ATOM 1530 C C . ILE A 1 209 ? -14.480 11.907 42.107 1.00 95.50 209 ILE A C 1
ATOM 1532 O O . ILE A 1 209 ? -14.926 11.082 41.306 1.00 95.50 209 ILE A O 1
ATOM 1536 N N . TYR A 1 210 ? -14.442 13.214 41.857 1.00 96.06 210 TYR A N 1
ATOM 1537 C CA . TYR A 1 210 ? -14.807 13.805 40.573 1.00 96.06 210 TYR A CA 1
ATOM 1538 C C . TYR A 1 210 ? -13.573 14.427 39.941 1.00 96.06 210 TYR A C 1
ATOM 1540 O O . TYR A 1 210 ? -12.899 15.241 40.574 1.00 96.06 210 TYR A O 1
ATOM 1548 N N . ILE A 1 211 ? -13.259 14.032 38.712 1.00 95.94 211 ILE A N 1
ATOM 1549 C CA . ILE A 1 211 ? -11.999 14.398 38.071 1.00 95.94 211 ILE A CA 1
ATOM 1550 C C . ILE A 1 211 ? -12.199 14.753 36.600 1.00 95.94 211 ILE A C 1
ATOM 1552 O O . ILE A 1 211 ? -12.970 14.119 35.883 1.00 95.94 211 ILE A O 1
ATOM 1556 N N . SER A 1 212 ? -11.497 15.788 36.146 1.00 95.69 212 SER A N 1
ATOM 1557 C CA . SER A 1 212 ? -11.543 16.213 34.750 1.00 95.69 212 SER A CA 1
ATOM 1558 C C . SER A 1 212 ? -10.866 15.176 33.840 1.00 95.69 212 SER A C 1
ATOM 1560 O O . SER A 1 212 ? -9.821 14.639 34.222 1.00 95.69 212 SER A O 1
ATOM 1562 N N . PRO A 1 213 ? -11.378 14.926 32.618 1.00 95.88 213 PRO A N 1
ATOM 1563 C CA . PRO A 1 213 ? -10.747 14.021 31.655 1.00 95.88 213 PRO A CA 1
ATOM 1564 C C . PRO A 1 213 ? -9.276 14.339 31.376 1.00 95.88 213 PRO A C 1
ATOM 1566 O O . PRO A 1 213 ? -8.466 13.427 31.254 1.00 95.88 213 PRO A O 1
ATOM 1569 N N . ARG A 1 214 ? -8.892 15.625 31.401 1.00 96.50 214 ARG A N 1
ATOM 1570 C CA . ARG A 1 214 ? -7.492 16.055 31.236 1.00 96.50 214 ARG A CA 1
ATOM 1571 C C . ARG A 1 214 ? -6.543 15.506 32.307 1.00 96.50 214 ARG A C 1
ATOM 1573 O O . ARG A 1 214 ? -5.345 15.491 32.089 1.00 96.50 214 ARG A O 1
ATOM 1580 N N . ASN A 1 215 ? -7.074 15.121 33.468 1.00 97.00 215 ASN A N 1
ATOM 1581 C CA . ASN A 1 215 ? -6.331 14.620 34.623 1.00 97.00 215 ASN A CA 1
ATOM 1582 C C . ASN A 1 215 ? -6.447 13.092 34.771 1.00 97.00 215 ASN A C 1
ATOM 1584 O O . ASN A 1 215 ? -6.026 12.532 35.784 1.00 97.00 215 ASN A O 1
ATOM 1588 N N . CYS A 1 216 ? -6.999 12.408 33.764 1.00 96.31 216 CYS A N 1
ATOM 1589 C CA . CYS A 1 216 ? -7.197 10.962 33.751 1.00 96.31 216 CYS A CA 1
ATOM 1590 C C . CYS A 1 216 ? -6.404 10.330 32.609 1.00 96.31 216 CYS A C 1
ATOM 1592 O O . CYS A 1 216 ? -6.580 10.712 31.453 1.00 96.31 216 CYS A O 1
ATOM 1594 N N . ILE A 1 217 ? -5.579 9.336 32.933 1.00 97.81 217 ILE A N 1
ATOM 1595 C CA . ILE A 1 217 ? -4.913 8.469 31.957 1.00 97.81 217 ILE A CA 1
ATOM 1596 C C . ILE A 1 217 ? -5.679 7.150 31.907 1.00 97.81 217 ILE A C 1
ATOM 1598 O O . ILE A 1 217 ? -5.613 6.370 32.851 1.00 97.81 217 ILE A O 1
ATOM 1602 N N . LEU A 1 218 ? -6.455 6.933 30.852 1.00 97.69 218 LEU A N 1
ATOM 1603 C CA . LEU A 1 218 ? -7.261 5.735 30.634 1.00 97.69 218 LEU A CA 1
ATOM 1604 C C . LEU A 1 218 ? -6.370 4.559 30.217 1.00 97.69 218 LEU A C 1
ATOM 1606 O O . LEU A 1 218 ? -5.401 4.742 29.478 1.00 97.69 218 LEU A O 1
ATOM 1610 N N . ASP A 1 219 ? -6.734 3.351 30.645 1.00 96.25 219 ASP A N 1
ATOM 1611 C CA . ASP A 1 219 ? -5.991 2.137 30.297 1.00 96.25 219 ASP A CA 1
ATOM 1612 C C . ASP A 1 219 ? -6.031 1.853 28.778 1.00 96.25 219 ASP A C 1
ATOM 1614 O O . ASP A 1 219 ? -7.037 2.101 28.097 1.00 96.25 219 ASP A O 1
ATOM 1618 N N . GLY A 1 220 ? -4.952 1.271 28.245 1.00 95.69 220 GLY A N 1
ATOM 1619 C CA . GLY A 1 220 ? -4.886 0.808 26.856 1.00 95.69 220 GLY A CA 1
ATOM 1620 C C . GLY A 1 220 ? -6.016 -0.171 26.514 1.00 95.69 220 GLY A C 1
ATOM 1621 O O . GLY A 1 220 ? -6.425 -1.002 27.325 1.00 95.69 220 GLY A O 1
ATOM 1622 N N . GLY A 1 221 ? -6.560 -0.060 25.304 1.00 94.38 221 GLY A N 1
ATOM 1623 C CA . GLY A 1 221 ? -7.705 -0.843 24.838 1.00 94.38 221 GLY A CA 1
ATOM 1624 C C . GLY A 1 221 ? -9.078 -0.269 25.208 1.00 94.38 221 GLY A C 1
ATOM 1625 O O . GLY A 1 221 ? -10.090 -0.807 24.748 1.00 94.38 221 GLY A O 1
ATOM 1626 N N . THR A 1 222 ? -9.145 0.818 25.980 1.00 95.94 222 THR A N 1
ATOM 1627 C CA . THR A 1 222 ? -10.401 1.520 26.294 1.00 95.94 222 THR A CA 1
ATOM 1628 C C . THR A 1 222 ? -11.036 2.098 25.022 1.00 95.94 222 THR A C 1
ATOM 1630 O O . THR A 1 222 ? -10.350 2.700 24.193 1.00 95.94 222 THR A O 1
ATOM 1633 N N . CYS A 1 223 ? -12.347 1.894 24.842 1.00 95.62 223 CYS A N 1
ATOM 1634 C CA . CYS A 1 223 ? -13.090 2.396 23.676 1.00 95.62 223 CYS A CA 1
ATOM 1635 C C . CYS A 1 223 ? -13.591 3.812 23.944 1.00 95.62 223 CYS A C 1
ATOM 1637 O O . CYS A 1 223 ? -14.480 3.992 24.759 1.00 95.62 223 CYS A O 1
ATOM 1639 N N . ILE A 1 224 ? -13.061 4.812 23.272 1.00 96.25 224 ILE A N 1
ATOM 1640 C CA . ILE A 1 224 ? -13.382 6.215 23.522 1.00 96.25 224 ILE A CA 1
ATOM 1641 C C . ILE A 1 224 ? -14.222 6.810 22.397 1.00 96.25 224 ILE A C 1
ATOM 1643 O O . ILE A 1 224 ? -14.233 6.316 21.269 1.00 96.25 224 ILE A O 1
ATOM 1647 N N . ARG A 1 225 ? -14.873 7.928 22.695 1.00 95.19 225 ARG A N 1
ATOM 1648 C CA . ARG A 1 225 ? -15.430 8.850 21.716 1.00 95.19 225 ARG A CA 1
ATOM 1649 C C . ARG A 1 225 ? -14.597 10.121 21.691 1.00 95.19 225 ARG A C 1
ATOM 1651 O O . ARG A 1 225 ? -14.269 10.685 22.737 1.00 95.19 225 ARG A O 1
ATOM 1658 N N . LEU A 1 226 ? -14.274 10.563 20.486 1.00 96.38 226 LEU A N 1
ATOM 1659 C CA . LEU A 1 226 ? -13.500 11.773 20.249 1.00 96.38 226 LEU A CA 1
ATOM 1660 C C . LEU A 1 226 ? -14.401 13.008 20.313 1.00 96.38 226 LEU A C 1
ATOM 1662 O O . LEU A 1 226 ? -15.553 12.970 19.865 1.00 96.38 226 LEU A O 1
ATOM 1666 N N . ARG A 1 227 ? -13.892 14.100 20.878 1.00 95.50 227 ARG A N 1
ATOM 1667 C CA . ARG A 1 227 ? -14.587 15.391 20.944 1.00 95.50 227 ARG A CA 1
ATOM 1668 C C . ARG A 1 227 ? -13.595 16.547 20.954 1.00 95.50 227 ARG A C 1
ATOM 1670 O O . ARG A 1 227 ? -12.432 16.352 21.294 1.00 95.50 227 ARG A O 1
ATOM 1677 N N . ASP A 1 228 ? -14.084 17.740 20.634 1.00 95.69 228 ASP A N 1
ATOM 1678 C CA . ASP A 1 228 ? -13.348 19.003 20.759 1.00 95.69 228 ASP A CA 1
ATOM 1679 C C . ASP A 1 228 ? -11.975 18.992 20.046 1.00 95.69 228 ASP A C 1
ATOM 1681 O O . ASP A 1 228 ? -11.023 19.676 20.433 1.00 95.69 228 ASP A O 1
ATOM 1685 N N . LEU A 1 229 ? -11.855 18.187 18.982 1.00 97.06 229 LEU A N 1
ATOM 1686 C CA . LEU A 1 229 ? -10.698 18.166 18.097 1.00 97.06 229 LEU A CA 1
ATOM 1687 C C . LEU A 1 229 ? -10.790 19.312 17.093 1.00 97.06 229 LEU A C 1
ATOM 1689 O O . LEU A 1 229 ? -11.866 19.612 16.582 1.00 97.06 229 LEU A O 1
ATOM 1693 N N . SER A 1 230 ? -9.636 19.893 16.756 1.00 96.12 230 SER A N 1
ATOM 1694 C CA . SER A 1 230 ? -9.538 20.928 15.719 1.00 96.12 230 SER A CA 1
ATOM 1695 C C 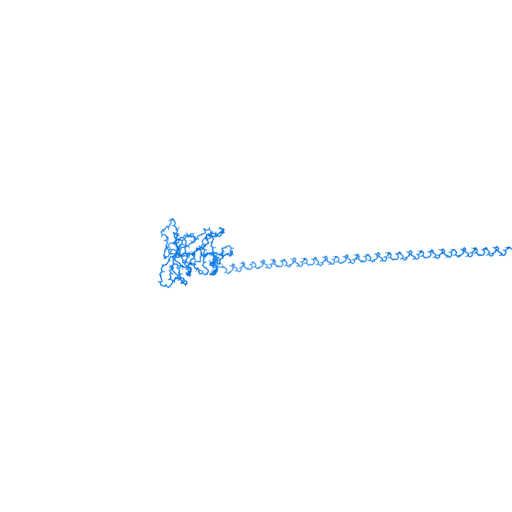. SER A 1 230 ? -9.901 20.410 14.326 1.00 96.12 230 SER A C 1
ATOM 1697 O O . SER A 1 230 ? -10.331 21.187 13.485 1.00 96.12 230 SER A O 1
ATOM 1699 N N . ASN A 1 231 ? -9.710 19.111 14.076 1.00 96.19 231 ASN A N 1
ATOM 1700 C CA . ASN A 1 231 ? -10.244 18.458 12.889 1.00 96.19 231 ASN A CA 1
ATOM 1701 C C . ASN A 1 231 ? -11.624 17.875 13.227 1.00 96.19 231 ASN A C 1
ATOM 1703 O O . ASN A 1 231 ? -11.721 16.861 13.925 1.00 96.19 231 ASN A O 1
ATOM 1707 N N . GLU A 1 232 ? -12.671 18.537 12.738 1.00 96.00 232 GLU A N 1
ATOM 1708 C CA . GLU A 1 232 ? -14.062 18.208 13.051 1.00 96.00 232 GLU A CA 1
ATOM 1709 C C . GLU A 1 232 ? -14.508 16.847 12.502 1.00 96.00 232 GLU A C 1
ATOM 1711 O O . GLU A 1 232 ? -15.387 16.227 13.098 1.00 96.00 232 GLU A O 1
ATOM 1716 N N . ASP A 1 233 ? -13.842 16.316 11.469 1.00 95.00 233 ASP A N 1
ATOM 1717 C CA . ASP A 1 233 ? -14.178 15.023 10.851 1.00 95.00 233 ASP A CA 1
ATOM 1718 C C . ASP A 1 233 ? -14.035 13.836 11.815 1.00 95.00 233 ASP A C 1
ATOM 1720 O O . ASP A 1 233 ? -14.570 12.748 11.577 1.00 95.00 233 ASP A O 1
ATOM 1724 N N . PHE A 1 234 ? -13.281 14.016 12.902 1.00 95.50 234 PHE A N 1
ATOM 1725 C CA . PHE A 1 234 ? -13.089 12.995 13.927 1.00 95.50 234 PHE A CA 1
ATOM 1726 C C . PHE A 1 234 ? -14.034 13.145 15.118 1.00 95.50 234 PHE A C 1
ATOM 1728 O O . PHE A 1 234 ? -14.209 12.184 15.870 1.00 95.50 234 PHE A O 1
ATOM 1735 N N . ASN A 1 235 ? -14.663 14.305 15.309 1.00 95.75 235 ASN A N 1
ATOM 1736 C CA . ASN A 1 235 ? -15.528 14.534 16.461 1.00 95.75 235 ASN A CA 1
ATOM 1737 C C . ASN A 1 235 ? -16.770 13.631 16.391 1.00 95.75 235 ASN A C 1
ATOM 1739 O O . ASN A 1 235 ? -17.421 13.490 15.361 1.00 95.75 235 ASN A O 1
ATOM 1743 N N . GLY A 1 236 ? -17.084 12.972 17.505 1.00 92.38 236 GLY A N 1
ATOM 1744 C CA . GLY A 1 236 ? -18.169 11.996 17.599 1.00 92.38 236 GLY A CA 1
ATOM 1745 C C . GLY A 1 236 ? -17.809 10.581 17.135 1.00 92.38 236 GLY A C 1
ATOM 1746 O O . GLY A 1 236 ? -18.542 9.652 17.481 1.00 92.38 236 GLY A O 1
ATOM 1747 N N . LYS A 1 237 ? -16.685 10.373 16.431 1.00 93.00 237 LYS A N 1
ATOM 1748 C CA . LYS A 1 237 ? -16.236 9.025 16.049 1.00 93.00 237 LYS A CA 1
ATOM 1749 C C . LYS A 1 237 ? -15.791 8.218 17.272 1.00 93.00 237 LYS A C 1
ATOM 1751 O O . LYS A 1 237 ? -15.244 8.754 18.240 1.00 93.00 237 LYS A O 1
ATOM 1756 N N . MET A 1 238 ? -16.013 6.906 17.193 1.00 93.44 238 MET A N 1
ATOM 1757 C CA . MET A 1 238 ? -15.488 5.934 18.150 1.00 93.44 238 MET A CA 1
ATOM 1758 C C . MET A 1 238 ? -14.051 5.559 17.778 1.00 93.44 238 MET A C 1
ATOM 1760 O O . MET A 1 238 ? -13.736 5.364 16.602 1.00 93.44 238 MET A O 1
ATOM 1764 N N . ALA A 1 239 ? -13.201 5.417 18.787 1.00 95.62 239 ALA A N 1
ATOM 1765 C CA . ALA A 1 239 ? -11.815 4.998 18.646 1.00 95.62 239 ALA A CA 1
ATOM 1766 C C . ALA A 1 239 ? -11.404 4.085 19.808 1.00 95.62 239 ALA A C 1
ATOM 1768 O O . ALA A 1 239 ? -12.098 3.976 20.820 1.00 95.62 239 ALA A O 1
ATOM 1769 N N . ARG A 1 240 ? -10.260 3.421 19.678 1.00 96.06 240 ARG A N 1
ATOM 1770 C CA . ARG A 1 240 ? -9.651 2.616 20.740 1.00 96.06 240 ARG A CA 1
ATOM 1771 C C . ARG A 1 240 ? -8.306 3.213 21.119 1.00 96.06 240 ARG A C 1
ATOM 1773 O O . ARG A 1 240 ? -7.507 3.524 20.239 1.00 96.06 240 ARG A O 1
ATOM 1780 N N . ILE A 1 241 ? -8.048 3.351 22.416 1.00 97.19 241 ILE A N 1
ATOM 1781 C CA . ILE A 1 241 ? -6.726 3.755 22.905 1.00 97.19 241 ILE A CA 1
ATOM 1782 C C . ILE A 1 241 ? -5.743 2.621 22.633 1.00 97.19 241 ILE A C 1
ATOM 1784 O O . ILE A 1 241 ? -5.970 1.493 23.071 1.00 97.19 241 ILE A O 1
ATOM 1788 N N . LEU A 1 242 ? -4.661 2.925 21.923 1.00 96.56 242 LEU A N 1
ATOM 1789 C CA . LEU A 1 242 ? -3.539 2.009 21.745 1.00 96.56 242 LEU A CA 1
ATOM 1790 C C . LEU A 1 242 ? -2.551 2.187 22.898 1.00 96.56 242 LEU A C 1
ATOM 1792 O O . LEU A 1 242 ? -2.230 1.229 23.595 1.00 96.56 242 LEU A O 1
ATOM 1796 N N . GLU A 1 243 ? -2.136 3.432 23.132 1.00 97.12 243 GLU A N 1
ATOM 1797 C CA . GLU A 1 243 ? -1.110 3.787 24.110 1.00 97.12 243 GLU A CA 1
ATOM 1798 C C . GLU A 1 243 ? -1.285 5.239 24.584 1.00 97.12 243 GLU A C 1
ATOM 1800 O O . GLU A 1 243 ? -1.827 6.081 23.858 1.00 97.12 243 GLU A O 1
ATOM 1805 N N . ALA A 1 244 ? -0.828 5.531 25.803 1.00 96.94 244 ALA A N 1
ATOM 1806 C CA . ALA A 1 244 ? -0.741 6.881 26.349 1.00 96.94 244 ALA A CA 1
ATOM 1807 C C . ALA A 1 244 ? 0.714 7.372 26.311 1.00 96.94 244 ALA A C 1
ATOM 1809 O O . ALA A 1 244 ? 1.599 6.750 26.893 1.00 96.94 244 ALA A O 1
ATOM 1810 N N . ASP A 1 245 ? 0.942 8.501 25.648 1.00 96.44 245 ASP A N 1
ATOM 1811 C CA . ASP A 1 245 ? 2.205 9.229 25.629 1.00 96.44 245 ASP A CA 1
ATOM 1812 C C . ASP A 1 245 ? 2.218 10.224 26.799 1.00 96.44 245 ASP A C 1
ATOM 1814 O O . ASP A 1 245 ? 1.566 11.277 26.769 1.00 96.44 245 ASP A O 1
ATOM 1818 N N . LEU A 1 246 ? 2.934 9.844 27.860 1.00 93.75 246 LEU A N 1
ATOM 1819 C CA . LEU A 1 246 ? 3.017 10.606 29.105 1.00 93.75 246 LEU A CA 1
ATOM 1820 C C . LEU A 1 246 ? 3.759 11.934 28.928 1.00 93.75 246 LEU A C 1
ATOM 1822 O O . LEU A 1 246 ? 3.381 12.914 29.569 1.00 93.75 246 LEU A O 1
ATOM 1826 N N . ASP A 1 247 ? 4.759 11.976 28.047 1.00 93.69 247 ASP A N 1
ATOM 1827 C CA . ASP A 1 247 ? 5.593 13.157 27.822 1.00 93.69 247 ASP A CA 1
ATOM 1828 C C . ASP A 1 247 ? 4.830 14.213 27.014 1.00 93.69 247 ASP A C 1
ATOM 1830 O O . ASP A 1 247 ? 4.875 15.406 27.322 1.00 93.69 247 ASP A O 1
ATOM 1834 N N . ALA A 1 248 ? 4.065 13.776 26.008 1.00 94.81 248 ALA A N 1
ATOM 1835 C CA . ALA A 1 248 ? 3.247 14.664 25.184 1.00 94.81 248 ALA A CA 1
ATOM 1836 C C . ALA A 1 248 ? 1.856 14.967 25.777 1.00 94.81 248 ALA A C 1
ATOM 1838 O O . ALA A 1 248 ? 1.143 15.818 25.234 1.00 94.81 248 ALA A O 1
ATOM 1839 N N . ALA A 1 249 ? 1.452 14.272 26.847 1.00 95.62 249 ALA A N 1
ATOM 1840 C CA . ALA A 1 249 ? 0.102 14.290 27.422 1.00 95.62 249 ALA A CA 1
ATOM 1841 C C . ALA A 1 249 ? -1.004 13.991 26.384 1.00 95.62 249 ALA A C 1
ATOM 1843 O O . ALA A 1 249 ? -2.008 14.710 26.260 1.00 95.62 249 ALA A O 1
ATOM 1844 N N . ARG A 1 250 ? -0.791 12.936 25.586 1.00 97.94 250 ARG A N 1
ATOM 1845 C CA . ARG A 1 250 ? -1.674 12.536 24.478 1.00 97.94 250 ARG A CA 1
ATOM 1846 C C . ARG A 1 250 ? -1.886 11.028 24.428 1.00 97.94 250 ARG A C 1
ATOM 1848 O O . ARG A 1 250 ? -1.031 10.256 24.827 1.00 97.94 250 ARG A O 1
ATOM 1855 N N . TYR A 1 251 ? -3.006 10.596 23.865 1.00 98.31 251 TYR A N 1
ATOM 1856 C CA . TYR A 1 251 ? -3.223 9.213 23.452 1.00 98.31 251 TYR A CA 1
ATOM 1857 C C . TYR A 1 251 ? -2.859 9.028 21.985 1.00 98.31 251 TYR A C 1
ATOM 1859 O O . TYR A 1 251 ? -3.167 9.891 21.159 1.00 98.31 251 TYR A O 1
ATOM 1867 N N . ARG A 1 252 ? -2.303 7.862 21.651 1.00 97.94 252 ARG A N 1
ATOM 1868 C CA . ARG A 1 252 ? -2.390 7.301 20.301 1.00 97.94 252 ARG A CA 1
ATOM 1869 C C . ARG A 1 252 ? -3.643 6.440 20.228 1.00 97.94 252 ARG A C 1
ATOM 1871 O O . ARG A 1 252 ? -3.824 5.535 21.046 1.00 97.94 252 ARG A O 1
ATOM 1878 N N . VAL A 1 253 ? -4.521 6.738 19.278 1.00 97.56 253 VAL A N 1
ATOM 1879 C CA . VAL A 1 253 ? -5.834 6.092 19.168 1.00 97.56 253 VAL A CA 1
ATOM 1880 C C . VAL A 1 253 ? -6.060 5.599 17.749 1.00 97.56 253 VAL A C 1
ATOM 1882 O O . VAL A 1 253 ? -5.632 6.252 16.801 1.00 97.56 253 VAL A O 1
ATOM 1885 N N . GLN A 1 254 ? -6.748 4.468 17.612 1.00 96.56 254 GLN A N 1
ATOM 1886 C CA . GLN A 1 254 ? -7.177 3.922 16.327 1.00 96.56 254 GLN A CA 1
ATOM 1887 C C . GLN A 1 254 ? -8.679 4.147 16.145 1.00 96.56 254 GLN A C 1
ATOM 1889 O O . GLN A 1 254 ? -9.488 3.665 16.944 1.00 96.56 254 GLN A O 1
ATOM 1894 N N . CYS A 1 255 ? -9.045 4.895 15.112 1.00 93.69 255 CYS A N 1
ATOM 1895 C CA . CYS A 1 255 ? -10.415 5.193 14.715 1.00 93.69 255 CYS A CA 1
ATOM 1896 C C . CYS A 1 255 ? -11.073 3.999 14.010 1.00 93.69 255 CYS A C 1
ATOM 1898 O O . CYS A 1 255 ? -10.405 3.081 13.533 1.00 93.69 255 CYS A O 1
ATOM 1900 N N . CYS A 1 256 ? -12.403 4.028 13.905 1.00 87.62 256 CYS A N 1
ATOM 1901 C CA . CYS A 1 256 ? -13.173 2.954 13.276 1.00 87.62 256 CYS A CA 1
ATOM 1902 C C . CYS A 1 256 ? -12.912 2.739 11.776 1.00 87.62 256 CYS A C 1
ATOM 1904 O O . CYS A 1 256 ? -13.178 1.653 11.265 1.00 87.62 256 CYS A O 1
ATOM 1906 N N . ASP A 1 257 ? -12.380 3.750 11.092 1.00 86.38 257 ASP A N 1
ATOM 1907 C CA . ASP A 1 257 ? -11.930 3.713 9.696 1.00 86.38 257 ASP A CA 1
ATOM 1908 C C . ASP A 1 257 ? -10.491 3.177 9.545 1.00 86.38 257 ASP A C 1
ATOM 1910 O O . ASP A 1 257 ? -9.973 3.095 8.433 1.00 86.38 257 ASP A O 1
ATOM 1914 N N . GLY A 1 258 ? -9.849 2.791 10.652 1.00 88.75 258 GLY A N 1
ATOM 1915 C CA . GLY A 1 258 ? -8.470 2.312 10.693 1.00 88.75 258 GLY A CA 1
ATOM 1916 C C . GLY A 1 258 ? -7.426 3.424 10.794 1.00 88.75 258 GLY A C 1
ATOM 1917 O O . GLY A 1 258 ? -6.245 3.109 10.931 1.00 88.75 258 GLY A O 1
ATOM 1918 N N . ALA A 1 259 ? -7.826 4.702 10.767 1.00 92.44 259 ALA A N 1
ATOM 1919 C CA . ALA A 1 259 ? -6.894 5.811 10.929 1.00 92.44 259 ALA A CA 1
ATOM 1920 C C . ALA A 1 259 ? -6.315 5.841 12.350 1.00 92.44 259 ALA A C 1
ATOM 1922 O O . ALA A 1 259 ? -7.042 5.678 13.330 1.00 92.44 259 ALA A O 1
ATOM 1923 N N . GLU A 1 260 ? -5.017 6.108 12.471 1.00 96.88 260 GLU A N 1
ATOM 1924 C CA . GLU A 1 260 ? -4.369 6.349 13.758 1.00 96.88 260 GLU A CA 1
ATOM 1925 C C . GLU A 1 260 ? -4.071 7.835 13.932 1.00 96.88 260 GLU A C 1
ATOM 1927 O O . GLU A 1 260 ? -3.468 8.466 13.062 1.00 96.88 260 GLU A O 1
ATOM 1932 N N . ILE A 1 261 ? -4.489 8.400 15.063 1.00 97.44 261 ILE A N 1
ATOM 1933 C CA . ILE A 1 261 ? -4.289 9.818 15.372 1.00 97.44 261 ILE A CA 1
ATOM 1934 C C . ILE A 1 261 ? -3.781 10.008 16.803 1.00 97.44 261 ILE A C 1
ATOM 1936 O O . ILE A 1 261 ? -3.950 9.149 17.671 1.00 97.44 261 ILE A O 1
ATOM 1940 N N . SER A 1 262 ? -3.157 11.160 17.051 1.00 97.88 262 SER A N 1
ATOM 1941 C CA . SER A 1 262 ? -2.707 11.578 18.379 1.00 97.88 262 SER A CA 1
ATOM 1942 C C . SER A 1 262 ? -3.641 12.650 18.938 1.00 97.88 262 SER A C 1
ATOM 1944 O O . SER A 1 262 ? -3.829 13.693 18.308 1.00 97.88 262 SER A O 1
ATOM 1946 N N . VAL A 1 263 ? -4.226 12.411 20.113 1.00 98.00 263 VAL A N 1
ATOM 1947 C CA . VAL A 1 263 ? -5.245 13.288 20.719 1.00 98.00 263 VAL A CA 1
ATOM 1948 C C . VAL A 1 263 ? -4.917 13.599 22.173 1.00 98.00 263 VAL A C 1
ATOM 1950 O O . VAL A 1 263 ? -4.404 12.751 22.890 1.00 98.00 263 VAL A O 1
ATOM 1953 N N . LYS A 1 264 ? -5.211 14.817 22.636 1.00 97.69 264 LYS A N 1
ATOM 1954 C CA . LYS A 1 264 ? -5.033 15.184 24.050 1.00 97.69 264 LYS A CA 1
ATOM 1955 C C . LYS A 1 264 ? -5.978 14.393 24.953 1.00 97.69 264 LYS A C 1
ATOM 1957 O O . LYS A 1 264 ? -7.086 14.057 24.540 1.00 97.69 264 LYS A O 1
ATOM 1962 N N . TYR A 1 265 ? -5.585 14.196 26.209 1.00 96.88 265 TYR A N 1
ATOM 1963 C CA . TYR A 1 265 ? -6.409 13.495 27.201 1.00 96.88 265 TYR A CA 1
ATOM 1964 C C . TYR A 1 265 ? -7.795 14.120 27.423 1.00 96.88 265 TYR A C 1
ATOM 1966 O O . TYR A 1 265 ? -8.765 13.416 27.673 1.00 96.88 265 TYR A O 1
ATOM 1974 N N . GLU A 1 266 ? -7.913 15.442 27.298 1.00 96.12 266 GLU A N 1
ATOM 1975 C CA . GLU A 1 266 ? -9.175 16.165 27.505 1.00 96.12 266 GLU A CA 1
ATOM 1976 C C . GLU A 1 266 ? -10.208 15.966 26.377 1.00 96.12 266 GLU A C 1
ATOM 1978 O O . GLU A 1 266 ? -11.418 16.090 26.603 1.00 96.12 266 GLU A O 1
ATOM 1983 N N . ASN A 1 267 ? -9.725 15.575 25.194 1.00 97.06 267 ASN A N 1
ATOM 1984 C CA . ASN A 1 267 ? -10.494 15.453 23.953 1.00 97.06 267 ASN A CA 1
ATOM 1985 C C . ASN A 1 267 ? -11.104 14.056 23.760 1.00 97.06 267 ASN A C 1
ATOM 1987 O O . ASN A 1 267 ? -11.565 13.709 22.670 1.00 97.06 267 ASN A O 1
ATOM 1991 N N . VAL A 1 268 ? -11.101 13.229 24.808 1.00 96.06 268 VAL A N 1
ATOM 1992 C CA . VAL A 1 268 ? -11.657 11.876 24.765 1.00 96.06 268 VAL A CA 1
ATOM 1993 C C . VAL A 1 268 ? -12.623 11.646 25.918 1.00 96.06 268 VAL A C 1
ATOM 1995 O O . VAL A 1 268 ? -12.396 12.099 27.043 1.00 96.06 268 VAL A O 1
ATOM 1998 N N . VAL A 1 269 ? -13.704 10.917 25.637 1.00 95.38 269 VAL A N 1
ATOM 1999 C CA . VAL A 1 269 ? -14.637 10.421 26.655 1.00 95.38 269 VAL A CA 1
ATOM 2000 C C . VAL A 1 269 ? -14.841 8.915 26.538 1.00 95.38 269 VAL A C 1
ATOM 2002 O O . VAL A 1 269 ? -14.937 8.405 25.425 1.00 95.38 269 VAL A O 1
ATOM 2005 N N . CYS A 1 270 ? -14.859 8.204 27.665 1.00 93.62 270 CYS A N 1
ATOM 2006 C CA . CYS A 1 270 ? -14.979 6.744 27.727 1.00 93.62 270 CYS A CA 1
ATOM 2007 C C . CYS A 1 270 ? -16.420 6.254 27.916 1.00 93.62 270 CYS A C 1
ATOM 2009 O O . CYS A 1 270 ? -17.220 6.977 28.545 1.00 93.62 270 CYS A O 1
#

Secondary structure (DSSP, 8-state):
-HHHHHHHHHHHHHHHHHHHHHHHHHHHHHHHHHHHHHHHHHHHHHHHHHHHHHHHHHHHHHHHHHHHHHHHHHHHHHHHHHHHHHHHHHHHHHHHHHTTT-------TTSPPTT-EEEE---STTGGGTT-EEEEEEEETTTTEEEEEETTTPPEEEE-GGGEEE-EEEEE---SS-GGGTT-EEEEEEEETTTTEEEEEETTT--EEEE-GGGEEEPTT-EEEE-S-SSGGGTT-EEEEEEEETTTTEEEEEETTS-EEEEEGGGEE-